Protein AF-A0A6H9YL01-F1 (afdb_monomer_lite)

Structure (mmCIF, N/CA/C/O backbone):
data_AF-A0A6H9YL01-F1
#
_entry.id   AF-A0A6H9YL01-F1
#
loop_
_atom_site.group_PDB
_atom_site.id
_atom_site.type_symbol
_atom_site.label_atom_id
_atom_site.label_alt_id
_atom_site.label_comp_id
_atom_site.label_asym_id
_atom_site.label_entity_id
_atom_site.label_seq_id
_atom_site.pdbx_PDB_ins_code
_atom_site.Cartn_x
_atom_site.Cartn_y
_atom_site.Cartn_z
_atom_site.occupancy
_atom_site.B_iso_or_equiv
_atom_site.auth_seq_id
_atom_site.auth_comp_id
_atom_site.auth_asym_id
_atom_site.auth_atom_id
_atom_site.pdbx_PDB_model_num
ATOM 1 N N . MET A 1 1 ? 18.803 -4.428 -19.476 1.00 58.41 1 MET A N 1
ATOM 2 C CA . MET A 1 1 ? 19.482 -3.770 -18.330 1.00 58.41 1 MET A CA 1
ATOM 3 C C . MET A 1 1 ? 19.209 -4.533 -17.033 1.00 58.41 1 MET A C 1
ATOM 5 O O . MET A 1 1 ? 18.108 -5.034 -16.841 1.00 58.41 1 MET A O 1
ATOM 9 N N . THR A 1 2 ? 20.194 -4.649 -16.137 1.00 62.25 2 THR A N 1
ATOM 10 C CA . THR A 1 2 ? 20.017 -5.261 -14.806 1.00 62.25 2 THR A CA 1
ATOM 11 C C . THR A 1 2 ? 20.673 -4.395 -13.736 1.00 62.25 2 THR A C 1
ATOM 13 O O . THR A 1 2 ? 21.867 -4.132 -13.811 1.00 62.25 2 THR A O 1
ATOM 16 N N . LEU A 1 3 ? 19.892 -3.967 -12.746 1.00 62.44 3 LEU A N 1
ATOM 17 C CA . LEU A 1 3 ? 20.367 -3.316 -11.529 1.00 62.44 3 LEU A CA 1
ATOM 18 C C . LEU A 1 3 ? 20.450 -4.354 -10.412 1.00 62.44 3 LEU A C 1
ATOM 20 O O . LEU A 1 3 ? 19.553 -5.187 -10.255 1.00 62.44 3 LEU A O 1
ATOM 24 N N . TYR A 1 4 ? 21.531 -4.303 -9.639 1.00 60.16 4 TYR A N 1
ATOM 25 C CA . TYR A 1 4 ? 21.807 -5.272 -8.587 1.00 60.16 4 TYR A CA 1
ATOM 26 C C . TYR A 1 4 ? 22.236 -4.586 -7.296 1.00 60.16 4 TYR A C 1
ATOM 28 O O . TYR A 1 4 ? 23.156 -3.770 -7.298 1.00 60.16 4 TYR A O 1
ATOM 36 N N . ARG A 1 5 ? 21.604 -4.972 -6.183 1.00 64.31 5 ARG A N 1
ATOM 37 C CA . ARG A 1 5 ? 22.011 -4.587 -4.830 1.00 64.31 5 ARG A CA 1
ATOM 38 C C . ARG A 1 5 ? 22.212 -5.845 -3.986 1.00 64.31 5 ARG A C 1
ATOM 40 O O . ARG A 1 5 ? 21.301 -6.656 -3.842 1.00 64.31 5 ARG A O 1
ATOM 47 N N . ARG A 1 6 ? 23.420 -6.020 -3.447 1.00 59.72 6 ARG A N 1
ATOM 48 C CA . ARG A 1 6 ? 23.825 -7.212 -2.683 1.00 59.72 6 ARG A CA 1
ATOM 49 C C . ARG A 1 6 ? 23.519 -7.041 -1.191 1.00 59.72 6 ARG A C 1
ATOM 51 O O . ARG A 1 6 ? 23.730 -5.958 -0.653 1.00 59.72 6 ARG A O 1
ATOM 58 N N . GLY A 1 7 ? 23.091 -8.120 -0.533 1.00 68.88 7 GLY A N 1
ATOM 59 C CA . GLY A 1 7 ? 22.850 -8.163 0.915 1.00 68.88 7 GLY A CA 1
ATOM 60 C C . GLY A 1 7 ? 21.375 -8.095 1.316 1.00 68.88 7 GLY A C 1
ATOM 61 O O . GLY A 1 7 ? 20.487 -7.969 0.471 1.00 68.88 7 GLY A O 1
ATOM 62 N N . SER A 1 8 ? 21.126 -8.223 2.622 1.00 70.31 8 SER A N 1
ATOM 63 C CA . SER A 1 8 ? 19.807 -8.007 3.220 1.00 70.31 8 SER A CA 1
ATOM 64 C C . SER A 1 8 ? 19.635 -6.524 3.530 1.00 70.31 8 SER A C 1
ATOM 66 O O . SER A 1 8 ? 20.538 -5.884 4.070 1.00 70.31 8 SER A O 1
ATOM 68 N N . THR A 1 9 ? 18.505 -5.939 3.149 1.00 76.12 9 THR A N 1
ATOM 69 C CA . THR A 1 9 ? 18.202 -4.534 3.437 1.00 76.12 9 THR A CA 1
ATOM 70 C C . THR A 1 9 ? 16.718 -4.386 3.714 1.00 76.12 9 THR A C 1
ATOM 72 O O . THR A 1 9 ? 15.892 -4.863 2.935 1.00 76.12 9 THR A O 1
ATOM 75 N N . ALA A 1 10 ? 16.387 -3.695 4.803 1.00 74.88 10 ALA A N 1
ATOM 76 C CA . ALA A 1 10 ? 15.037 -3.234 5.067 1.00 74.88 10 ALA A CA 1
ATOM 77 C C . ALA A 1 10 ? 14.906 -1.774 4.626 1.00 74.88 10 ALA A C 1
ATOM 79 O O . ALA A 1 10 ? 15.671 -0.914 5.059 1.00 74.88 10 ALA A O 1
ATOM 80 N N . LEU A 1 11 ? 13.942 -1.512 3.751 1.00 75.31 11 LEU A N 1
ATOM 81 C CA . LEU A 1 11 ? 13.535 -0.175 3.339 1.00 75.31 11 LEU A CA 1
ATOM 82 C C . LEU A 1 11 ? 12.173 0.091 3.960 1.00 75.31 11 LEU A C 1
ATOM 84 O O . LEU A 1 11 ? 11.301 -0.768 3.892 1.00 75.31 11 LEU A O 1
ATOM 88 N N . GLY A 1 12 ? 11.971 1.245 4.576 1.00 70.31 12 GLY A N 1
ATOM 89 C CA . GLY A 1 12 ? 10.696 1.519 5.216 1.00 70.31 12 GLY A CA 1
ATOM 90 C C . GLY A 1 12 ? 10.433 2.992 5.430 1.00 70.31 12 GLY A C 1
ATOM 91 O O . GLY A 1 12 ? 11.349 3.812 5.414 1.00 70.31 12 GLY A O 1
ATOM 92 N N . VAL A 1 13 ? 9.159 3.304 5.620 1.00 75.06 13 VAL A N 1
ATOM 93 C CA . VAL A 1 13 ? 8.670 4.633 5.962 1.00 75.06 13 VAL A CA 1
ATOM 94 C C . VAL A 1 13 ? 7.887 4.503 7.252 1.00 75.06 13 VAL A C 1
ATOM 96 O O . VAL A 1 13 ? 6.900 3.771 7.317 1.00 75.06 13 VAL A O 1
ATOM 99 N N . LYS A 1 14 ? 8.320 5.256 8.259 1.00 84.88 14 LYS A N 1
ATOM 100 C CA . LYS A 1 14 ? 7.573 5.452 9.490 1.00 84.88 14 LYS A CA 1
ATOM 101 C C . LYS A 1 14 ? 7.174 6.908 9.592 1.00 84.88 14 LYS A C 1
ATOM 103 O O . LYS A 1 14 ? 8.028 7.786 9.489 1.00 84.88 14 LYS A O 1
ATOM 108 N N . ALA A 1 15 ? 5.892 7.160 9.791 1.00 81.94 15 ALA A N 1
ATOM 109 C CA . ALA A 1 15 ? 5.379 8.512 9.883 1.00 81.94 15 ALA A CA 1
ATOM 110 C C . ALA A 1 15 ? 4.173 8.584 10.818 1.00 81.94 15 ALA A C 1
ATOM 112 O O . ALA A 1 15 ? 3.388 7.644 10.916 1.00 81.94 15 ALA A O 1
ATOM 113 N N . ASN A 1 16 ? 4.046 9.717 11.504 1.00 87.44 16 ASN A N 1
ATOM 114 C CA . ASN A 1 16 ? 2.904 10.044 12.345 1.00 87.44 16 ASN A CA 1
ATOM 115 C C . ASN A 1 16 ? 2.313 11.365 11.860 1.00 87.44 16 ASN A C 1
ATOM 117 O O . ASN A 1 16 ? 3.055 12.287 11.522 1.00 87.44 16 ASN A O 1
ATOM 121 N N . PHE A 1 17 ? 0.992 11.452 11.842 1.00 83.81 17 PHE A N 1
ATOM 122 C CA . PHE A 1 17 ? 0.250 12.587 11.319 1.00 83.81 17 PHE A CA 1
ATOM 123 C C . PHE A 1 17 ? -0.926 12.913 12.230 1.00 83.81 17 PHE A C 1
ATOM 125 O O . PHE A 1 17 ? -1.540 12.015 12.811 1.00 83.81 17 PHE A O 1
ATOM 132 N N . GLU A 1 18 ? -1.278 14.193 12.285 1.00 86.50 18 GLU A N 1
ATOM 133 C CA . GLU A 1 18 ? -2.463 14.690 12.986 1.00 86.50 18 GLU A CA 1
ATOM 134 C C . GLU A 1 18 ? -3.328 15.485 11.991 1.00 86.50 18 GLU A C 1
ATOM 136 O O . GLU A 1 18 ? -3.200 16.704 11.902 1.00 86.50 18 GLU A O 1
ATOM 141 N N . PRO A 1 19 ? -4.146 14.815 11.147 1.00 76.62 19 PRO A N 1
ATOM 142 C CA . PRO A 1 19 ? -4.864 15.483 10.054 1.00 76.62 19 PRO A CA 1
ATOM 143 C C . PRO A 1 19 ? -5.905 16.497 10.540 1.00 76.62 19 PRO A C 1
ATOM 145 O O . PRO A 1 19 ? -6.252 17.430 9.823 1.00 76.62 19 PRO A O 1
ATOM 148 N N . THR A 1 20 ? -6.419 16.294 11.751 1.00 82.62 20 THR A N 1
ATOM 149 C CA . THR A 1 20 ? -7.302 17.213 12.469 1.00 82.62 20 THR A CA 1
ATOM 150 C C . THR A 1 20 ? -6.904 17.204 13.945 1.00 82.62 20 THR A C 1
ATOM 152 O O . THR A 1 20 ? -6.244 16.273 14.404 1.00 82.62 20 THR A O 1
ATOM 155 N N . THR A 1 21 ? -7.336 18.202 14.720 1.00 84.31 21 THR A N 1
ATOM 156 C CA . THR A 1 21 ? -7.018 18.311 16.158 1.00 84.31 21 THR A CA 1
ATOM 157 C C . THR A 1 21 ? -7.426 17.074 16.972 1.00 84.31 21 THR A C 1
ATOM 159 O O . THR A 1 21 ? -6.835 16.800 18.013 1.00 84.31 21 THR A O 1
ATOM 162 N N . GLY A 1 22 ? -8.436 16.323 16.519 1.00 87.19 22 GLY A N 1
ATOM 163 C CA . GLY A 1 22 ? -8.936 15.127 17.201 1.00 87.19 22 GLY A CA 1
ATOM 164 C C . GLY A 1 22 ? -8.428 13.797 16.641 1.00 87.19 22 GLY A C 1
ATOM 165 O O . GLY A 1 22 ? -8.684 12.766 17.258 1.00 87.19 22 GLY A O 1
ATOM 166 N N . LEU A 1 23 ? -7.713 13.790 15.510 1.00 88.19 23 LEU A N 1
ATOM 167 C CA . LEU A 1 23 ? -7.290 12.569 14.825 1.00 88.19 23 LEU A CA 1
ATOM 168 C C . LEU A 1 23 ? -5.772 12.425 14.830 1.00 88.19 23 LEU A C 1
ATOM 170 O O . LEU A 1 23 ? -5.066 13.283 14.310 1.00 88.19 23 LEU A O 1
ATOM 174 N N . LYS A 1 24 ? -5.281 11.278 15.295 1.00 91.00 24 LYS A N 1
ATOM 175 C CA . LYS A 1 24 ? -3.874 10.882 15.159 1.00 91.00 24 LYS A CA 1
ATOM 176 C C . LYS A 1 24 ? -3.771 9.616 14.330 1.00 91.00 24 LYS A C 1
ATOM 178 O O . LYS A 1 24 ? -4.560 8.695 14.529 1.00 91.00 24 LYS A O 1
ATOM 183 N N . VAL A 1 25 ? -2.797 9.560 13.427 1.00 87.44 25 VAL A N 1
ATOM 184 C CA . VAL A 1 25 ? -2.534 8.411 12.552 1.00 87.44 25 VAL A CA 1
ATOM 185 C C . VAL A 1 25 ? -1.038 8.122 12.539 1.00 87.44 25 VAL A C 1
ATOM 187 O O . VAL A 1 25 ? -0.245 8.996 12.211 1.00 87.44 25 VAL A O 1
ATOM 190 N N . GLY A 1 26 ? -0.652 6.899 12.879 1.00 88.56 26 GLY A N 1
ATOM 191 C CA . GLY A 1 26 ? 0.698 6.371 12.758 1.00 88.56 26 GLY A CA 1
ATOM 192 C C . GLY A 1 26 ? 0.758 5.273 11.704 1.00 88.56 26 GLY A C 1
ATOM 193 O O . GLY A 1 26 ? -0.139 4.436 11.586 1.00 88.56 26 GLY A O 1
ATOM 194 N N . ILE A 1 27 ? 1.827 5.286 10.920 1.00 84.81 27 ILE A N 1
ATOM 195 C CA . ILE A 1 27 ? 2.077 4.338 9.841 1.00 84.81 27 ILE A CA 1
ATOM 196 C C . ILE A 1 27 ? 3.515 3.873 9.952 1.00 84.81 27 ILE A C 1
ATOM 198 O O . ILE A 1 27 ? 4.428 4.684 10.100 1.00 84.81 27 ILE A O 1
ATOM 202 N N . ASP A 1 28 ? 3.709 2.571 9.826 1.00 88.56 28 ASP A N 1
ATOM 203 C CA . ASP A 1 28 ? 5.017 1.950 9.704 1.00 88.56 28 ASP A CA 1
ATOM 204 C C . ASP A 1 28 ? 4.944 0.915 8.578 1.00 88.56 28 ASP A C 1
ATOM 206 O O . ASP A 1 28 ? 4.256 -0.102 8.695 1.00 88.56 28 ASP A O 1
ATOM 210 N N . ILE A 1 29 ? 5.574 1.220 7.445 1.00 82.50 29 ILE A N 1
ATOM 211 C CA . ILE A 1 29 ? 5.676 0.323 6.294 1.00 82.50 29 ILE A CA 1
ATOM 212 C C . ILE A 1 29 ? 7.128 -0.095 6.174 1.00 82.50 29 ILE A C 1
ATOM 214 O O . ILE A 1 29 ? 8.009 0.753 6.070 1.00 82.50 29 ILE A O 1
ATOM 218 N N . GLN A 1 30 ? 7.369 -1.397 6.105 1.00 86.88 30 GLN A N 1
ATOM 219 C CA . GLN A 1 30 ? 8.700 -1.957 5.934 1.00 86.88 30 GLN A CA 1
ATOM 220 C C . GLN A 1 30 ? 8.686 -3.010 4.830 1.00 86.88 30 GLN A C 1
ATOM 222 O O . GLN A 1 30 ? 7.830 -3.888 4.809 1.00 86.88 30 GLN A O 1
ATOM 227 N N . LEU A 1 31 ? 9.657 -2.941 3.929 1.00 80.69 31 LEU A N 1
ATOM 228 C CA . LEU A 1 31 ? 9.946 -3.923 2.900 1.00 80.69 31 LEU A CA 1
ATOM 229 C C . LEU A 1 31 ? 11.373 -4.433 3.095 1.00 80.69 31 LEU A C 1
ATOM 231 O O . LEU A 1 31 ? 12.354 -3.729 2.852 1.00 80.69 31 LEU A O 1
ATOM 235 N N . SER A 1 32 ? 11.484 -5.683 3.516 1.00 87.88 32 SER A N 1
ATOM 236 C CA . SER A 1 32 ? 12.743 -6.408 3.587 1.00 87.88 32 SER A CA 1
ATOM 237 C C . SER A 1 32 ? 13.031 -7.072 2.249 1.00 87.88 32 SER A C 1
ATOM 239 O O . SER A 1 32 ? 12.182 -7.761 1.672 1.00 87.88 32 SER A O 1
ATOM 241 N N . THR A 1 33 ? 14.255 -6.883 1.777 1.00 84.81 33 THR A N 1
ATOM 242 C CA . THR A 1 33 ? 14.772 -7.452 0.535 1.00 84.81 33 THR A CA 1
ATOM 243 C C . THR A 1 33 ? 16.056 -8.214 0.810 1.00 84.81 33 THR A C 1
ATOM 245 O O . THR A 1 33 ? 16.795 -7.896 1.740 1.00 84.81 33 THR A O 1
ATOM 248 N N . GLU A 1 34 ? 16.331 -9.216 -0.010 1.00 89.69 34 GLU A N 1
ATOM 249 C CA . GLU A 1 34 ? 17.574 -9.969 0.012 1.00 89.69 34 GLU A CA 1
ATOM 250 C C . GLU A 1 34 ? 18.060 -10.131 -1.423 1.00 89.69 34 GLU A C 1
ATOM 252 O O . GLU A 1 34 ? 17.373 -10.728 -2.253 1.00 89.69 34 GLU A O 1
ATOM 257 N N . ASN A 1 35 ? 19.251 -9.599 -1.709 1.00 85.56 35 ASN A N 1
ATOM 258 C CA . ASN A 1 35 ? 19.853 -9.625 -3.044 1.00 85.56 35 ASN A CA 1
ATOM 259 C C . ASN A 1 35 ? 18.899 -9.097 -4.130 1.00 85.56 35 ASN A C 1
ATOM 261 O O . ASN A 1 35 ? 18.686 -9.753 -5.154 1.00 85.56 35 ASN A O 1
ATOM 265 N N . LEU A 1 36 ? 18.319 -7.916 -3.885 1.00 78.38 36 LEU A N 1
ATOM 266 C CA . LEU A 1 36 ? 17.373 -7.267 -4.787 1.00 78.38 36 LEU A CA 1
ATOM 267 C C . LEU A 1 36 ? 17.981 -7.116 -6.190 1.00 78.38 36 LEU A C 1
ATOM 269 O O . LEU A 1 36 ? 19.058 -6.534 -6.367 1.00 78.38 36 LEU A O 1
ATOM 273 N N . ARG A 1 37 ? 17.271 -7.626 -7.198 1.00 81.31 37 ARG A N 1
ATOM 274 C CA . ARG A 1 37 ? 17.619 -7.451 -8.614 1.00 81.31 37 ARG A CA 1
ATOM 275 C C . ARG A 1 37 ? 16.431 -6.877 -9.348 1.00 81.31 37 ARG A C 1
ATOM 277 O O . ARG A 1 37 ? 15.319 -7.374 -9.197 1.00 81.31 37 ARG A O 1
ATOM 284 N N . VAL A 1 38 ? 16.700 -5.892 -10.190 1.00 76.31 38 VAL A N 1
ATOM 285 C CA . VAL A 1 38 ? 15.734 -5.355 -11.144 1.00 76.31 38 VAL A CA 1
ATOM 286 C C . VAL A 1 38 ? 16.280 -5.623 -12.533 1.00 76.31 38 VAL A C 1
ATOM 288 O O . VAL A 1 38 ? 17.380 -5.185 -12.861 1.00 76.31 38 VAL A O 1
ATOM 291 N N . LYS A 1 39 ? 15.539 -6.361 -13.350 1.00 79.81 39 LYS A N 1
ATOM 292 C CA . LYS A 1 39 ? 15.855 -6.592 -14.758 1.00 79.81 39 LYS A CA 1
ATOM 293 C C . LYS A 1 39 ? 14.809 -5.901 -15.606 1.00 79.81 39 LYS A C 1
ATOM 295 O O . LYS A 1 39 ? 13.631 -5.923 -15.275 1.00 79.81 39 LYS A O 1
ATOM 300 N N . THR A 1 40 ? 15.242 -5.308 -16.701 1.00 69.25 40 THR A N 1
ATOM 301 C CA . THR A 1 40 ? 14.353 -4.817 -17.745 1.00 69.25 40 THR A CA 1
ATOM 302 C C . THR A 1 40 ? 14.952 -5.158 -19.093 1.00 69.25 40 THR A C 1
ATOM 304 O O . THR A 1 40 ? 16.160 -5.001 -19.293 1.00 69.25 40 THR A O 1
ATOM 307 N N . ASP A 1 41 ? 14.118 -5.648 -19.992 1.00 73.06 41 ASP A N 1
ATOM 308 C CA . ASP A 1 41 ? 14.439 -5.798 -21.399 1.00 73.06 41 ASP A CA 1
ATOM 309 C C . ASP A 1 41 ? 13.411 -5.010 -22.198 1.00 73.06 41 ASP A C 1
ATOM 311 O O . ASP A 1 41 ? 12.222 -5.034 -21.902 1.00 73.06 41 ASP A O 1
ATOM 315 N N . THR A 1 42 ? 13.844 -4.218 -23.158 1.00 64.94 42 THR A N 1
ATOM 316 C CA . THR A 1 42 ? 12.927 -3.420 -23.971 1.00 64.94 42 THR A CA 1
ATOM 317 C C . THR A 1 42 ? 13.557 -3.292 -25.342 1.00 64.94 42 THR A C 1
ATOM 319 O O . THR A 1 42 ? 14.218 -2.283 -25.606 1.00 64.94 42 THR A O 1
ATOM 322 N N . PRO A 1 43 ? 13.406 -4.316 -26.197 1.00 64.56 43 PRO A N 1
ATOM 323 C CA . PRO A 1 43 ? 13.881 -4.217 -27.560 1.00 64.56 43 PRO A CA 1
ATOM 324 C C . PRO A 1 43 ? 13.068 -3.132 -28.275 1.00 64.56 43 PRO A C 1
ATOM 326 O O . PRO A 1 43 ? 11.850 -3.011 -28.115 1.00 64.56 43 PRO A O 1
ATOM 329 N N . ILE A 1 44 ? 13.776 -2.275 -29.003 1.00 59.81 44 ILE A N 1
ATOM 330 C CA . ILE A 1 44 ? 13.188 -1.235 -29.844 1.00 59.81 44 ILE A CA 1
ATOM 331 C C . ILE A 1 44 ? 13.525 -1.627 -31.275 1.00 59.81 44 ILE A C 1
ATOM 333 O O . ILE A 1 44 ? 14.682 -1.540 -31.678 1.00 59.81 44 ILE A O 1
ATOM 337 N N . GLU A 1 45 ? 12.517 -2.052 -32.032 1.00 62.53 45 GLU A N 1
ATOM 338 C CA . GLU A 1 45 ? 12.666 -2.472 -33.425 1.00 62.53 45 GLU A CA 1
ATOM 339 C C . GLU A 1 45 ? 11.721 -1.647 -34.301 1.00 62.53 45 GLU A C 1
ATOM 341 O O . GLU A 1 45 ? 10.518 -1.594 -34.055 1.00 62.53 45 GLU A O 1
ATOM 346 N N . ASN A 1 46 ? 12.258 -0.965 -35.318 1.00 50.31 46 ASN A N 1
ATOM 347 C CA . ASN A 1 46 ? 11.478 -0.186 -36.294 1.00 50.31 46 ASN A CA 1
ATOM 348 C C . ASN A 1 46 ? 10.494 0.838 -35.681 1.00 50.31 46 ASN A C 1
ATOM 350 O O . ASN A 1 46 ? 9.438 1.111 -36.244 1.00 50.31 46 ASN A O 1
ATOM 354 N N . GLY A 1 47 ? 10.820 1.403 -34.512 1.00 49.00 47 GLY A N 1
ATOM 355 C CA . GLY A 1 47 ? 9.953 2.358 -33.807 1.00 49.00 47 GLY A CA 1
ATOM 356 C C . GLY A 1 47 ? 8.779 1.724 -33.048 1.00 49.00 47 GLY A C 1
ATOM 357 O O . GLY A 1 47 ? 7.973 2.444 -32.462 1.00 49.00 47 GLY A O 1
ATOM 358 N N . ILE A 1 48 ? 8.702 0.393 -33.009 1.00 43.72 48 ILE A N 1
ATOM 359 C CA . ILE A 1 48 ? 7.702 -0.391 -32.283 1.00 43.72 48 ILE A CA 1
ATOM 360 C C . ILE A 1 48 ? 8.422 -1.157 -31.160 1.00 43.72 48 ILE A C 1
ATOM 362 O O . ILE A 1 48 ? 9.602 -1.496 -31.265 1.00 43.72 48 ILE A O 1
ATOM 366 N N . LYS A 1 49 ? 7.730 -1.394 -30.042 1.00 55.97 49 LYS A N 1
ATOM 367 C CA . LYS A 1 49 ? 8.259 -2.150 -28.895 1.00 55.97 49 LYS A CA 1
ATOM 368 C C . LYS A 1 49 ? 7.578 -3.510 -28.782 1.00 55.97 49 LYS A C 1
ATOM 370 O O . LYS A 1 49 ? 6.612 -3.628 -28.024 1.00 55.97 49 LYS A O 1
ATOM 375 N N . PRO A 1 50 ? 8.042 -4.537 -29.505 1.00 55.06 50 PRO A N 1
ATOM 376 C CA . PRO A 1 50 ? 7.607 -5.888 -29.205 1.00 55.06 50 PRO A CA 1
ATOM 377 C C . PRO A 1 50 ? 8.171 -6.310 -27.835 1.00 55.06 50 PRO A C 1
ATOM 379 O O . PRO A 1 50 ? 9.349 -6.133 -27.558 1.00 55.06 50 PRO A O 1
ATOM 382 N N . ASN A 1 51 ? 7.334 -6.873 -26.962 1.00 65.06 51 ASN A N 1
ATOM 383 C CA . ASN A 1 51 ? 7.762 -7.705 -25.825 1.00 65.06 51 ASN A CA 1
ATOM 384 C C . ASN A 1 51 ? 8.709 -7.055 -24.791 1.00 65.06 51 ASN A C 1
ATOM 386 O O . ASN A 1 51 ? 9.659 -7.683 -24.324 1.00 65.06 51 ASN A O 1
ATOM 390 N N . ALA A 1 52 ? 8.441 -5.811 -24.380 1.00 65.50 52 ALA A N 1
ATOM 391 C CA . ALA A 1 52 ? 9.140 -5.230 -23.234 1.00 65.50 52 ALA A CA 1
ATOM 392 C C . ALA A 1 52 ? 8.896 -6.073 -21.967 1.00 65.50 52 ALA A C 1
ATOM 394 O O . ALA A 1 52 ? 7.752 -6.373 -21.625 1.00 65.50 52 ALA A O 1
ATOM 395 N N . SER A 1 53 ? 9.966 -6.423 -21.258 1.00 70.50 53 SER A N 1
ATOM 396 C CA . SER A 1 53 ? 9.930 -7.166 -20.006 1.00 70.50 53 SER A CA 1
ATOM 397 C C . SER A 1 53 ? 10.555 -6.389 -18.850 1.00 70.50 53 SER A C 1
ATOM 399 O O . SER A 1 53 ? 11.422 -5.520 -18.999 1.00 70.50 53 SER A O 1
ATOM 401 N N . PHE A 1 54 ? 10.094 -6.714 -17.653 1.00 72.06 54 PHE A N 1
ATOM 402 C CA . PHE A 1 54 ? 10.564 -6.162 -16.399 1.00 72.06 54 PHE A CA 1
ATOM 403 C C . PHE A 1 54 ? 10.387 -7.199 -15.299 1.00 72.06 54 PHE A C 1
ATOM 405 O O . PHE A 1 54 ? 9.346 -7.842 -15.217 1.00 72.06 54 PHE A O 1
ATOM 412 N N . SER A 1 55 ? 11.371 -7.354 -14.422 1.00 78.38 55 SER A N 1
ATOM 413 C CA . SER A 1 55 ? 11.249 -8.224 -13.257 1.00 78.38 55 SER A CA 1
ATOM 414 C C . SER A 1 55 ? 12.014 -7.679 -12.062 1.00 78.38 55 SER A C 1
ATOM 416 O O . SER A 1 55 ? 13.166 -7.264 -12.192 1.00 78.38 55 SER A O 1
ATOM 418 N N . ILE A 1 56 ? 11.414 -7.783 -10.885 1.00 78.62 56 ILE A N 1
ATOM 419 C CA . ILE A 1 56 ? 12.019 -7.556 -9.582 1.00 78.62 56 ILE A CA 1
ATOM 420 C C . ILE A 1 56 ? 12.097 -8.902 -8.858 1.00 78.62 56 ILE A C 1
ATOM 422 O O . ILE A 1 56 ? 11.079 -9.560 -8.649 1.00 78.62 56 ILE A O 1
ATOM 426 N N . SER A 1 57 ? 13.297 -9.278 -8.425 1.00 87.00 57 SER A N 1
ATOM 427 C CA . SER A 1 57 ? 13.544 -10.468 -7.601 1.00 87.00 57 SER A CA 1
ATOM 428 C C . SER A 1 57 ? 14.208 -10.083 -6.284 1.00 87.00 57 SER A C 1
ATOM 430 O O . SER A 1 57 ? 14.971 -9.117 -6.250 1.00 87.00 57 SER A O 1
ATOM 432 N N . GLY A 1 58 ? 14.002 -10.873 -5.231 1.00 84.62 58 GLY A N 1
ATOM 433 C CA . GLY A 1 58 ? 14.631 -10.646 -3.922 1.00 84.62 58 GLY A CA 1
ATOM 434 C C . GLY A 1 58 ? 13.752 -9.892 -2.921 1.00 84.62 58 GLY A C 1
ATOM 435 O O . GLY A 1 58 ? 14.239 -9.462 -1.880 1.00 84.62 58 GLY A O 1
ATOM 436 N N . LE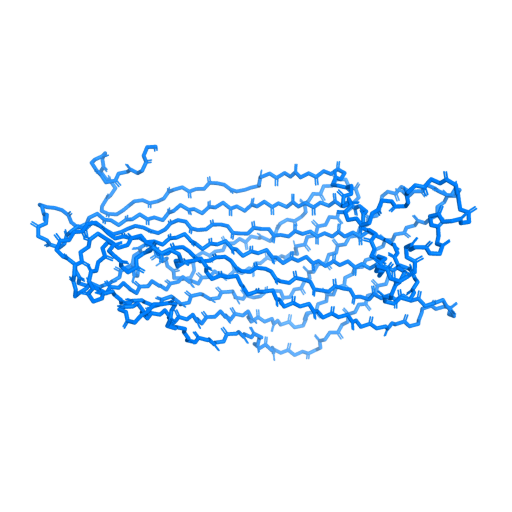U A 1 59 ? 12.455 -9.740 -3.202 1.00 84.25 59 LEU A N 1
ATOM 437 C CA . LEU A 1 59 ? 11.470 -9.300 -2.210 1.00 84.25 59 LEU A CA 1
ATOM 438 C C . LEU A 1 59 ? 11.275 -10.418 -1.179 1.00 84.25 59 LEU A C 1
ATOM 440 O O . LEU A 1 59 ? 11.107 -11.574 -1.565 1.00 84.25 59 LEU A O 1
ATOM 444 N N . LYS A 1 60 ? 11.318 -10.098 0.120 1.00 90.75 60 LYS A N 1
ATOM 445 C CA . LYS A 1 60 ? 11.223 -11.112 1.183 1.00 90.75 60 LYS A CA 1
ATOM 446 C C . LYS A 1 60 ? 10.008 -10.924 2.058 1.00 90.75 60 LYS A C 1
ATOM 448 O O . LYS A 1 60 ? 9.200 -11.839 2.150 1.00 90.75 60 LYS A O 1
ATOM 453 N N . VAL A 1 61 ? 9.872 -9.767 2.696 1.00 88.31 61 VAL A N 1
ATOM 454 C CA . VAL A 1 61 ? 8.760 -9.501 3.615 1.00 88.31 61 VAL A CA 1
ATOM 455 C C . VAL A 1 61 ? 8.306 -8.063 3.455 1.00 88.31 61 VAL A C 1
ATOM 457 O O . VAL A 1 61 ? 9.140 -7.167 3.508 1.00 88.31 61 VAL A O 1
ATOM 460 N N . ALA A 1 62 ? 7.003 -7.846 3.300 1.00 81.94 62 ALA A N 1
ATOM 461 C CA . ALA A 1 62 ? 6.384 -6.545 3.524 1.00 81.94 62 ALA A CA 1
ATOM 462 C C . ALA A 1 62 ? 5.594 -6.593 4.825 1.00 81.94 62 ALA A C 1
ATOM 464 O O . ALA A 1 62 ? 4.822 -7.526 5.046 1.00 81.94 62 ALA A O 1
ATOM 465 N N . SER A 1 63 ? 5.762 -5.570 5.648 1.00 87.19 63 SER A N 1
ATOM 466 C CA . SER A 1 63 ? 5.036 -5.374 6.893 1.00 87.19 63 SER A CA 1
ATOM 467 C C . SER A 1 63 ? 4.391 -4.000 6.880 1.00 87.19 63 SER A C 1
ATOM 469 O O . SER A 1 63 ? 4.996 -3.024 6.442 1.00 87.19 63 SER A O 1
ATOM 471 N N . VAL A 1 64 ? 3.159 -3.934 7.368 1.00 85.06 64 VAL A N 1
ATOM 472 C CA . VAL A 1 64 ? 2.405 -2.697 7.533 1.00 85.06 64 VAL A CA 1
ATOM 473 C C . VAL A 1 64 ? 1.829 -2.694 8.938 1.00 85.06 64 VAL A C 1
ATOM 475 O O . VAL A 1 64 ? 1.050 -3.581 9.287 1.00 85.06 64 VAL A O 1
ATOM 478 N N . LYS A 1 65 ? 2.182 -1.686 9.731 1.00 89.62 65 LYS A N 1
ATOM 479 C CA . LYS A 1 65 ? 1.509 -1.346 10.981 1.00 89.62 65 LYS A CA 1
ATOM 480 C C . LYS A 1 65 ? 0.800 -0.009 10.811 1.00 89.62 65 LYS A C 1
ATOM 482 O O . LYS A 1 65 ? 1.392 0.980 10.388 1.00 89.62 65 LYS A O 1
ATOM 487 N N . LEU A 1 66 ? -0.475 -0.003 11.165 1.00 88.00 66 LEU A N 1
ATOM 488 C CA . LEU A 1 66 ? -1.328 1.171 11.199 1.00 88.00 66 LEU A CA 1
ATOM 489 C C . LEU A 1 66 ? -1.806 1.361 12.628 1.00 88.00 66 LEU A C 1
ATOM 491 O O . LEU A 1 66 ? -2.280 0.415 13.256 1.00 88.00 66 LEU A O 1
ATOM 495 N N . THR A 1 67 ? -1.701 2.581 13.125 1.00 90.75 67 THR A N 1
ATOM 496 C CA . THR A 1 67 ? -2.286 2.998 14.394 1.00 90.75 67 THR A CA 1
ATOM 497 C C . THR A 1 67 ? -3.084 4.259 14.168 1.00 90.75 67 THR A C 1
ATOM 499 O O . THR A 1 67 ? -2.693 5.131 13.399 1.00 90.75 67 THR A O 1
ATOM 502 N N . ALA A 1 68 ? -4.216 4.380 14.837 1.00 89.81 68 ALA A N 1
ATOM 503 C CA . ALA A 1 68 ? -4.986 5.599 14.799 1.00 89.81 68 ALA A CA 1
ATOM 504 C C . ALA A 1 68 ? -5.851 5.767 16.037 1.00 89.81 68 ALA A C 1
ATOM 506 O O . ALA A 1 68 ? -6.255 4.791 16.673 1.00 89.81 68 ALA A O 1
ATOM 507 N N . GLY A 1 69 ? -6.162 7.019 16.346 1.00 90.00 69 GLY A N 1
ATOM 508 C CA . GLY A 1 69 ? -7.114 7.367 17.385 1.00 90.00 69 GLY A CA 1
ATOM 509 C C . GLY A 1 69 ? -7.912 8.605 17.015 1.00 90.00 69 GLY A C 1
ATOM 510 O O . GLY A 1 69 ? -7.350 9.543 16.449 1.00 90.00 69 GLY A O 1
ATOM 511 N N . ALA A 1 70 ? -9.202 8.588 17.341 1.00 91.31 70 ALA A N 1
ATOM 512 C CA . ALA A 1 70 ? -10.126 9.697 17.147 1.00 91.31 70 ALA A CA 1
ATOM 513 C C . ALA A 1 70 ? -10.745 10.113 18.487 1.00 91.31 70 ALA A C 1
ATOM 515 O O . ALA A 1 70 ? -11.309 9.292 19.216 1.00 91.31 70 ALA A O 1
ATOM 516 N N . LEU A 1 71 ? -10.659 11.402 18.804 1.00 91.75 71 LEU A N 1
ATOM 517 C CA . LEU A 1 71 ? -11.189 11.986 20.032 1.00 91.75 71 LEU A CA 1
ATOM 518 C C . LEU A 1 71 ? -12.704 12.205 19.931 1.00 91.75 71 LEU A C 1
ATOM 520 O O . LEU A 1 71 ? -13.462 11.795 20.809 1.00 91.75 71 LEU A O 1
ATOM 524 N N . ASN A 1 72 ? -13.159 12.800 18.832 1.00 89.56 72 ASN A N 1
ATOM 525 C CA . ASN A 1 72 ? -14.532 13.237 18.601 1.00 89.56 72 ASN A CA 1
ATOM 526 C C . ASN A 1 72 ? -15.308 12.338 17.616 1.00 89.56 72 ASN A C 1
ATOM 528 O O . ASN A 1 72 ? -16.499 12.566 17.386 1.00 89.56 72 ASN A O 1
ATOM 532 N N . GLY A 1 73 ? -14.676 11.296 17.065 1.00 86.50 73 GLY A N 1
ATOM 533 C CA . GLY A 1 73 ? -15.316 10.318 16.178 1.00 86.50 73 GLY A CA 1
ATOM 534 C C . GLY A 1 73 ? -15.620 10.891 14.794 1.00 86.50 73 GLY A C 1
ATOM 535 O O . GLY A 1 73 ? -14.717 11.357 14.107 1.00 86.50 73 GLY A O 1
ATOM 536 N N . LEU A 1 74 ? -16.893 10.884 14.381 1.00 83.62 74 LEU A N 1
ATOM 537 C CA . LEU A 1 74 ? -17.327 11.296 13.035 1.00 83.62 74 LEU A CA 1
ATOM 538 C C . LEU A 1 74 ? -16.840 12.689 12.612 1.00 83.62 74 LEU A C 1
ATOM 540 O O . LEU A 1 74 ? -16.535 12.900 11.437 1.00 83.62 74 LEU A O 1
ATOM 544 N N . SER A 1 75 ? -16.764 13.644 13.543 1.00 84.19 75 SER A N 1
ATOM 545 C CA . SER A 1 75 ? -16.289 14.998 13.237 1.00 84.19 75 SER A CA 1
ATOM 546 C C . SER A 1 75 ? -14.807 15.041 12.873 1.00 84.19 75 SER A C 1
ATOM 548 O O . SER A 1 75 ? -14.414 15.913 12.105 1.00 84.19 75 SER A O 1
ATOM 550 N N . ASP A 1 76 ? -14.010 14.088 13.359 1.00 83.56 76 ASP A N 1
ATOM 551 C CA . ASP A 1 76 ? -12.573 14.018 13.088 1.00 83.56 76 ASP A CA 1
ATOM 552 C C . ASP A 1 76 ? -12.265 13.419 11.704 1.00 83.56 76 ASP A C 1
ATOM 554 O O . ASP A 1 76 ? -11.168 13.614 11.183 1.00 83.56 76 ASP A O 1
ATOM 558 N N . ASN A 1 77 ? -13.236 12.740 11.075 1.00 80.12 77 ASN A N 1
ATOM 559 C CA . ASN A 1 77 ? -13.088 12.184 9.723 1.00 80.12 77 ASN A CA 1
ATOM 560 C C . ASN A 1 77 ? -13.163 13.254 8.622 1.00 80.12 77 ASN A C 1
ATOM 562 O O . ASN A 1 77 ? -12.739 13.003 7.489 1.00 80.12 77 ASN A O 1
ATOM 566 N N . LYS A 1 78 ? -13.756 14.426 8.901 1.00 70.75 78 LYS A N 1
ATOM 567 C CA . LYS A 1 78 ? -13.997 15.459 7.883 1.00 70.75 78 LYS A CA 1
ATOM 568 C C . LYS A 1 78 ? -12.666 15.967 7.324 1.00 70.75 78 LYS A C 1
ATOM 570 O O . LYS A 1 78 ? -11.896 16.605 8.027 1.00 70.75 78 LYS A O 1
ATOM 575 N N . GLY A 1 79 ? -12.415 15.691 6.044 1.00 63.34 79 GLY A N 1
ATOM 576 C CA . GLY A 1 79 ? -11.214 16.158 5.343 1.00 63.34 79 GLY A CA 1
ATOM 577 C C . GLY A 1 79 ? -9.940 15.365 5.640 1.00 63.34 79 GLY A C 1
ATOM 578 O O . GLY A 1 79 ? -8.892 15.705 5.101 1.00 63.34 79 GLY A O 1
ATOM 579 N N . ALA A 1 80 ? -10.010 14.282 6.421 1.00 66.12 80 ALA A N 1
ATOM 580 C CA . ALA A 1 80 ? -8.857 13.441 6.724 1.00 66.12 80 ALA A CA 1
ATOM 581 C C . ALA A 1 80 ? -8.516 12.517 5.540 1.00 66.12 80 ALA A C 1
ATOM 583 O O . ALA A 1 80 ? -8.619 11.299 5.613 1.00 66.12 80 ALA A O 1
ATOM 584 N N . ARG A 1 81 ? -8.141 13.095 4.400 1.00 73.75 81 ARG A N 1
ATOM 585 C CA . ARG A 1 81 ? -7.512 12.369 3.298 1.00 73.75 81 ARG A CA 1
ATOM 586 C C . ARG A 1 81 ? -6.045 12.748 3.296 1.00 73.75 81 ARG A C 1
ATOM 588 O O . ARG A 1 81 ? -5.694 13.836 2.854 1.00 73.75 81 ARG A O 1
ATOM 595 N N . LEU A 1 82 ? -5.202 11.854 3.791 1.00 70.69 82 LEU A N 1
ATOM 596 C CA . LEU A 1 82 ? -3.764 12.065 3.726 1.00 70.69 82 LEU A CA 1
ATOM 597 C C . LEU A 1 82 ? -3.246 11.493 2.413 1.00 70.69 82 LEU A C 1
ATOM 599 O O . LEU A 1 82 ? -3.382 10.292 2.185 1.00 70.69 82 LEU A O 1
ATOM 603 N N . GLU A 1 83 ? -2.665 12.352 1.578 1.00 72.19 83 GLU A N 1
ATOM 604 C CA . GLU A 1 83 ? -1.921 11.941 0.393 1.00 72.19 83 GLU A CA 1
ATOM 605 C C . GLU A 1 83 ? -0.431 12.171 0.618 1.00 72.19 83 GLU A C 1
ATOM 607 O O . GLU A 1 83 ? -0.001 13.308 0.796 1.00 72.19 83 GLU A O 1
ATOM 612 N N . VAL A 1 84 ? 0.359 11.098 0.606 1.00 68.56 84 VAL A N 1
ATOM 613 C CA . VAL A 1 84 ? 1.824 11.187 0.678 1.00 68.56 84 VAL A CA 1
ATOM 614 C C . VAL A 1 84 ? 2.393 10.795 -0.684 1.00 68.56 84 VAL A C 1
ATOM 616 O O . VAL A 1 84 ? 2.536 9.598 -0.959 1.00 68.56 84 VAL A O 1
ATOM 619 N N . PRO A 1 85 ? 2.662 11.768 -1.574 1.00 74.06 85 PRO A N 1
ATOM 620 C CA . PRO A 1 85 ? 3.397 11.524 -2.800 1.00 74.06 85 PRO A CA 1
ATOM 621 C C . PRO A 1 85 ? 4.902 11.569 -2.511 1.00 74.06 85 PRO A C 1
ATOM 623 O O . PRO A 1 85 ? 5.431 12.586 -2.070 1.00 74.06 85 PRO A O 1
ATOM 626 N N . ILE A 1 86 ? 5.603 10.475 -2.782 1.00 74.81 86 ILE A N 1
ATOM 627 C CA . ILE A 1 86 ? 7.066 10.433 -2.805 1.00 74.81 86 ILE A CA 1
ATOM 628 C C . ILE A 1 86 ? 7.462 10.201 -4.253 1.00 74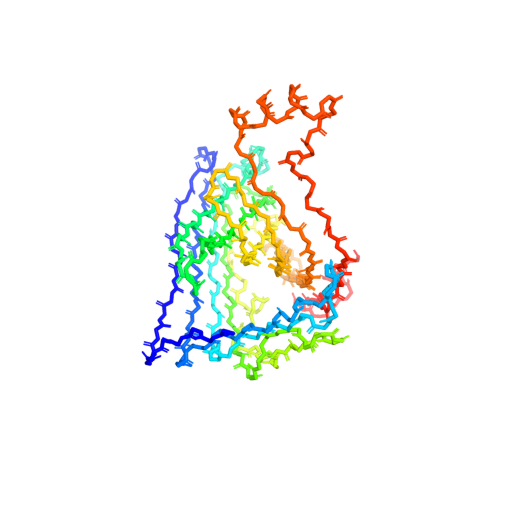.81 86 ILE A C 1
ATOM 630 O O . ILE A 1 86 ? 7.073 9.200 -4.848 1.00 74.81 86 ILE A O 1
ATOM 634 N N . GLU A 1 87 ? 8.214 11.128 -4.829 1.00 78.12 87 GLU A N 1
ATOM 635 C CA . GLU A 1 87 ? 8.738 10.995 -6.181 1.00 78.12 87 GLU A CA 1
ATOM 636 C C . GLU A 1 87 ? 10.260 11.082 -6.144 1.00 78.12 87 GLU A C 1
ATOM 638 O O . GLU A 1 87 ? 10.826 12.084 -5.712 1.00 78.12 87 GLU A O 1
ATOM 643 N N . LEU A 1 88 ? 10.913 10.019 -6.602 1.00 76.25 88 LEU A N 1
ATOM 644 C CA . LEU A 1 88 ? 12.352 9.952 -6.774 1.00 76.25 88 LEU A CA 1
ATOM 645 C C . LEU A 1 88 ? 12.646 9.883 -8.271 1.00 76.25 88 LEU A C 1
ATOM 647 O O . LEU A 1 88 ? 12.220 8.956 -8.957 1.00 76.25 88 LEU A O 1
ATOM 651 N N . GLN A 1 89 ? 13.356 10.884 -8.783 1.00 79.19 89 GLN A N 1
ATOM 652 C CA . GLN A 1 89 ? 13.834 10.913 -10.161 1.00 79.19 89 GLN A CA 1
ATOM 653 C C . GLN A 1 89 ? 15.358 10.853 -10.148 1.00 79.19 89 GLN A C 1
ATOM 655 O O . GLN A 1 89 ? 16.012 11.732 -9.590 1.00 79.19 89 GLN A O 1
ATOM 660 N N . GLN A 1 90 ? 15.924 9.815 -10.753 1.00 78.25 90 GLN A N 1
ATOM 661 C CA . GLN A 1 90 ? 17.365 9.619 -10.841 1.00 78.25 90 GLN A CA 1
ATOM 662 C C . GLN A 1 90 ? 17.795 9.645 -12.308 1.00 78.25 90 GLN A C 1
ATOM 664 O O . GLN A 1 90 ? 17.382 8.769 -13.075 1.00 78.25 90 GLN A O 1
ATOM 669 N N . PRO A 1 91 ? 18.613 10.625 -12.726 1.00 80.19 91 PRO A N 1
ATOM 670 C CA . PRO A 1 91 ? 19.203 10.599 -14.051 1.00 80.19 91 PRO A CA 1
ATOM 671 C C . PRO A 1 91 ? 20.237 9.469 -14.135 1.00 80.19 91 PRO A C 1
ATOM 673 O O . PRO A 1 91 ? 21.042 9.268 -13.227 1.00 80.19 91 PRO A O 1
ATOM 676 N N . VAL A 1 92 ? 20.228 8.739 -15.243 1.00 78.50 92 VAL A N 1
ATOM 677 C CA . VAL A 1 92 ? 21.177 7.667 -15.562 1.00 78.50 92 VAL A CA 1
ATOM 678 C C . VAL A 1 92 ? 21.588 7.786 -17.019 1.00 78.50 92 VAL A C 1
ATOM 680 O O . VAL A 1 92 ? 20.759 8.042 -17.885 1.00 78.50 92 VAL A O 1
ATOM 683 N N . ILE A 1 93 ? 22.871 7.582 -17.303 1.00 75.88 93 ILE A N 1
ATOM 684 C CA . ILE A 1 93 ? 23.392 7.576 -18.672 1.00 75.88 93 ILE A CA 1
ATOM 685 C C . ILE A 1 93 ? 23.616 6.123 -19.078 1.00 75.88 93 ILE A C 1
ATOM 687 O O . ILE A 1 93 ? 24.348 5.395 -18.409 1.00 75.88 93 ILE A O 1
ATOM 691 N N . ILE A 1 94 ? 22.984 5.696 -20.170 1.00 68.00 94 ILE A N 1
ATOM 692 C CA . ILE A 1 94 ? 23.094 4.329 -20.689 1.00 68.00 94 ILE A CA 1
ATOM 693 C C . ILE A 1 94 ? 23.481 4.424 -22.161 1.00 68.00 94 ILE A C 1
ATOM 695 O O . ILE A 1 94 ? 22.746 5.000 -22.959 1.00 68.00 94 ILE A O 1
ATOM 699 N N . GLY A 1 95 ? 24.654 3.896 -22.520 1.00 72.62 95 GLY A N 1
ATOM 700 C CA . GLY A 1 95 ? 25.136 3.922 -23.907 1.00 72.62 95 GLY A CA 1
ATOM 701 C C . GLY A 1 95 ? 25.278 5.333 -24.496 1.00 72.62 95 GLY A C 1
ATOM 702 O O . GLY A 1 95 ? 25.089 5.506 -25.692 1.00 72.62 95 GLY A O 1
ATOM 703 N N . GLY A 1 96 ? 25.548 6.345 -23.661 1.00 74.94 96 GLY A N 1
ATOM 704 C CA . GLY A 1 96 ? 25.653 7.752 -24.073 1.00 74.94 96 GLY A CA 1
ATOM 705 C C . GLY A 1 96 ? 24.326 8.520 -24.125 1.00 74.94 96 GLY A C 1
ATOM 706 O O . GLY A 1 96 ? 24.345 9.735 -24.296 1.00 74.94 96 GLY A O 1
ATOM 707 N N . PHE A 1 97 ? 23.184 7.857 -23.919 1.00 72.50 97 PHE A N 1
ATOM 708 C CA . PHE A 1 97 ? 21.869 8.501 -23.917 1.00 72.50 97 PHE A CA 1
ATOM 709 C C . PHE A 1 97 ? 21.379 8.791 -22.489 1.00 72.50 97 PHE A C 1
ATOM 711 O O . PHE A 1 97 ? 21.552 7.946 -21.601 1.00 72.50 97 PHE A O 1
ATOM 718 N N . PRO A 1 98 ? 20.761 9.964 -22.242 1.00 76.12 98 PRO A N 1
ATOM 719 C CA . PRO A 1 98 ? 20.191 10.296 -20.945 1.00 76.12 98 PRO A CA 1
ATOM 720 C C . PRO A 1 98 ? 18.861 9.567 -20.733 1.00 76.12 98 PRO A C 1
ATOM 722 O O . PRO A 1 98 ? 17.934 9.661 -21.539 1.00 76.12 98 PRO A O 1
ATOM 725 N N . PHE A 1 99 ? 18.760 8.878 -19.606 1.00 78.19 99 PHE A N 1
ATOM 726 C CA . PHE A 1 99 ? 17.545 8.274 -19.085 1.00 78.19 99 PHE A CA 1
ATOM 727 C C . PHE A 1 99 ? 17.240 8.841 -17.700 1.00 78.19 99 PHE A C 1
ATOM 729 O O . PHE A 1 99 ? 18.114 9.337 -16.994 1.00 78.19 99 PHE A O 1
ATOM 736 N N . THR A 1 100 ? 15.986 8.730 -17.290 1.00 79.19 100 THR A N 1
ATOM 737 C CA . THR A 1 100 ? 15.504 9.080 -15.961 1.00 79.19 100 THR A CA 1
ATOM 738 C C . THR A 1 100 ? 14.751 7.885 -15.394 1.00 79.19 100 THR A C 1
ATOM 740 O O . THR A 1 100 ? 13.714 7.483 -15.923 1.00 79.19 100 THR A O 1
ATOM 743 N N . LEU A 1 101 ? 15.265 7.320 -14.306 1.00 76.00 101 LEU A N 1
ATOM 744 C CA . LEU A 1 101 ? 14.527 6.374 -13.478 1.00 76.00 101 LEU A CA 1
ATOM 745 C C . LEU A 1 101 ? 13.573 7.174 -12.598 1.00 76.00 101 LEU A C 1
ATOM 747 O O . LEU A 1 101 ? 14.008 8.053 -11.860 1.00 76.00 101 LEU A O 1
ATOM 751 N N . SER A 1 102 ? 12.277 6.904 -12.707 1.00 79.56 102 SER A N 1
ATOM 752 C CA . SER A 1 102 ? 11.244 7.567 -11.917 1.00 79.56 102 SER A CA 1
ATOM 753 C C . SER A 1 102 ? 10.529 6.545 -11.049 1.00 79.56 102 SER A C 1
ATOM 755 O O . SER A 1 102 ? 9.902 5.613 -11.551 1.00 79.56 102 SER A O 1
ATOM 757 N N . GLU A 1 103 ? 10.612 6.746 -9.742 1.00 76.25 103 GLU A N 1
ATOM 758 C CA . GLU A 1 103 ? 9.904 5.969 -8.735 1.00 76.25 103 GLU A CA 1
ATOM 759 C C . GLU A 1 103 ? 8.883 6.891 -8.072 1.00 76.25 103 GLU A C 1
ATOM 761 O O . GLU A 1 103 ? 9.236 7.902 -7.467 1.00 76.25 103 GLU A O 1
ATOM 766 N N . LYS A 1 104 ? 7.601 6.577 -8.229 1.00 78.31 104 LYS A N 1
ATOM 767 C CA . LYS A 1 104 ? 6.489 7.338 -7.660 1.00 78.31 104 LYS A CA 1
ATOM 768 C C . LYS A 1 104 ? 5.735 6.456 -6.689 1.00 78.31 104 LYS A C 1
ATOM 770 O O . LYS A 1 104 ? 5.151 5.452 -7.086 1.00 78.31 104 LYS A O 1
ATOM 775 N N . PHE A 1 105 ? 5.686 6.873 -5.438 1.00 71.88 105 PHE A N 1
ATOM 776 C CA . PHE A 1 105 ? 4.854 6.269 -4.416 1.00 71.88 105 PHE A CA 1
ATOM 777 C C . PHE A 1 105 ? 3.727 7.233 -4.080 1.00 71.88 105 PHE A C 1
ATOM 779 O O . PHE A 1 105 ? 3.972 8.403 -3.801 1.00 71.88 105 PHE A O 1
ATOM 786 N N . LYS A 1 106 ? 2.487 6.759 -4.115 1.00 78.19 106 LYS A N 1
ATOM 787 C CA . LYS A 1 106 ? 1.323 7.506 -3.643 1.00 78.19 106 LYS A CA 1
ATOM 788 C C . LYS A 1 106 ? 0.648 6.696 -2.562 1.00 78.19 106 LYS A C 1
ATOM 790 O O . LYS A 1 106 ? 0.314 5.536 -2.775 1.00 78.19 106 LYS A O 1
ATOM 795 N N . MET A 1 107 ? 0.421 7.318 -1.421 1.00 74.31 107 MET A N 1
ATOM 796 C CA . MET A 1 107 ? -0.327 6.714 -0.330 1.00 74.31 107 MET A CA 1
ATOM 797 C C . MET A 1 107 ? -1.545 7.568 -0.035 1.00 74.31 107 MET A C 1
ATOM 799 O O . MET A 1 107 ? -1.396 8.773 0.116 1.00 74.31 107 MET A O 1
ATOM 803 N N . ILE A 1 108 ? -2.721 6.953 0.038 1.00 81.00 108 ILE A N 1
ATOM 804 C CA . ILE A 1 108 ? -3.978 7.593 0.410 1.00 81.00 108 ILE A CA 1
ATOM 805 C C . ILE A 1 108 ? -4.508 6.897 1.649 1.00 81.00 108 ILE A C 1
ATOM 807 O O . ILE A 1 108 ? -4.636 5.673 1.668 1.00 81.00 108 ILE A O 1
ATOM 811 N N . ILE A 1 109 ? -4.862 7.684 2.657 1.00 78.25 109 ILE A N 1
ATOM 812 C CA . ILE A 1 109 ? -5.445 7.173 3.895 1.00 78.25 109 ILE A CA 1
ATOM 813 C C . ILE A 1 109 ? -6.718 7.933 4.177 1.00 78.25 109 ILE A C 1
ATOM 815 O O . ILE A 1 109 ? -6.720 9.164 4.161 1.00 78.25 109 ILE A O 1
ATOM 819 N N . LYS A 1 110 ? -7.788 7.186 4.431 1.00 84.69 110 LYS A N 1
ATOM 820 C CA . LYS A 1 110 ? -9.089 7.722 4.815 1.00 84.69 110 LYS A CA 1
ATOM 821 C C . LYS A 1 110 ? -9.567 7.018 6.086 1.00 84.69 110 LYS A C 1
ATOM 823 O O . LYS A 1 110 ? -9.914 5.840 6.006 1.00 84.69 110 LYS A O 1
ATOM 828 N N . PRO A 1 111 ? -9.566 7.691 7.243 1.00 85.12 111 PRO A N 1
ATOM 829 C CA . PRO A 1 111 ? -10.197 7.198 8.454 1.00 85.12 111 PRO A CA 1
ATOM 830 C C . PRO A 1 111 ? -11.719 7.256 8.314 1.00 85.12 111 PRO A C 1
ATOM 832 O O . PRO A 1 111 ? -12.275 8.115 7.627 1.00 85.12 111 PRO A O 1
ATOM 835 N N . ALA A 1 112 ? -12.389 6.352 9.012 1.00 86.44 112 ALA A N 1
ATOM 836 C CA . ALA A 1 112 ? -13.836 6.275 9.102 1.00 86.44 112 ALA A CA 1
ATOM 837 C C . ALA A 1 112 ? -14.239 5.902 10.536 1.00 86.44 112 ALA A C 1
ATOM 839 O O . ALA A 1 112 ? -14.780 4.828 10.777 1.00 86.44 112 ALA A O 1
ATOM 840 N N . PHE A 1 113 ? -13.924 6.756 11.512 1.00 88.50 113 PHE A N 1
ATOM 841 C CA . PHE A 1 113 ? -14.317 6.562 12.909 1.00 88.50 113 PHE A CA 1
ATOM 842 C C . PHE A 1 113 ? -15.746 7.041 13.164 1.00 88.50 113 PHE A C 1
ATOM 844 O O . PHE A 1 113 ? -16.054 8.203 12.905 1.00 88.50 113 PHE A O 1
ATOM 851 N N . SER A 1 114 ? -16.623 6.202 13.714 1.00 87.31 114 SER A N 1
ATOM 852 C CA . SER A 1 114 ? -17.958 6.651 14.133 1.00 87.31 114 SER A CA 1
ATOM 853 C C . SER A 1 114 ? -18.008 7.084 15.600 1.00 87.31 114 SER A C 1
ATOM 855 O O . SER A 1 114 ? -18.907 7.832 15.980 1.00 87.31 114 SER A O 1
ATOM 857 N N . ALA A 1 115 ? -17.066 6.628 16.432 1.00 86.81 115 ALA A N 1
ATOM 858 C CA . ALA A 1 115 ? -17.113 6.796 17.884 1.00 86.81 115 ALA A CA 1
A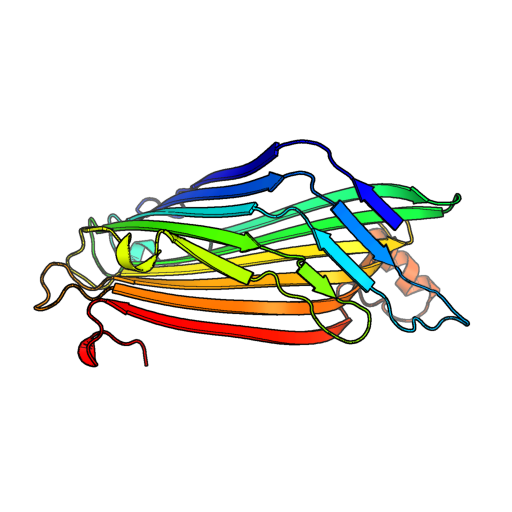TOM 859 C C . ALA A 1 115 ? -16.026 7.721 18.443 1.00 86.81 115 ALA A C 1
ATOM 861 O O . ALA A 1 115 ? -14.895 7.752 17.957 1.00 86.81 115 ALA A O 1
ATOM 862 N N . LYS A 1 116 ? -16.375 8.429 19.522 1.00 89.94 116 LYS A N 1
ATOM 863 C CA . LYS A 1 116 ? -15.448 9.232 20.332 1.00 89.94 116 LYS A CA 1
ATOM 864 C C . LYS A 1 116 ? -14.484 8.348 21.121 1.00 89.94 116 LYS A C 1
ATOM 866 O O . LYS A 1 116 ? -14.826 7.204 21.425 1.00 89.94 116 LYS A O 1
ATOM 871 N N . ASN A 1 117 ? -13.336 8.910 21.503 1.00 89.88 117 ASN A N 1
ATOM 872 C CA . ASN A 1 117 ? -12.296 8.246 22.301 1.00 89.88 117 ASN A CA 1
ATOM 873 C C . ASN A 1 117 ? -11.958 6.846 21.785 1.00 89.88 117 ASN A C 1
ATOM 875 O O . ASN A 1 117 ? -11.842 5.892 22.556 1.00 89.88 117 ASN A O 1
ATOM 879 N N . SER A 1 118 ? -11.872 6.717 20.467 1.00 88.94 118 SER A N 1
ATOM 880 C CA . SER A 1 118 ? -11.707 5.428 19.828 1.00 88.94 118 SER A CA 1
ATOM 881 C C . SER A 1 118 ? -10.296 5.251 19.306 1.00 88.94 118 SER A C 1
ATOM 883 O O . SER A 1 118 ? -9.635 6.204 18.898 1.00 88.94 118 SER A O 1
ATOM 885 N N . THR A 1 119 ? -9.822 4.013 19.343 1.00 91.00 119 THR A N 1
ATOM 886 C CA . THR A 1 119 ? -8.508 3.633 18.833 1.00 91.00 119 THR A CA 1
ATOM 887 C C . THR A 1 119 ? -8.637 2.451 17.896 1.00 91.00 119 THR A C 1
ATOM 889 O O . THR A 1 119 ? -9.534 1.616 18.034 1.00 91.00 119 THR A O 1
ATOM 892 N N . LEU A 1 120 ? -7.730 2.382 16.931 1.00 89.69 120 LEU A N 1
ATOM 893 C CA . LEU A 1 120 ? -7.594 1.253 16.033 1.00 89.69 120 LEU A CA 1
ATOM 894 C C . LEU A 1 120 ? -6.111 1.002 15.774 1.00 89.69 120 LEU A C 1
ATOM 896 O O . LEU A 1 120 ? -5.371 1.911 15.410 1.00 89.69 120 LEU A O 1
ATOM 900 N N . GLU A 1 121 ? -5.682 -0.238 15.944 1.00 91.75 121 GLU A N 1
ATOM 901 C CA . GLU A 1 121 ? -4.374 -0.718 15.516 1.00 91.75 121 GLU A CA 1
ATOM 902 C C . GLU A 1 121 ? -4.574 -1.946 14.631 1.00 91.75 121 GLU A C 1
ATOM 904 O O . GLU A 1 121 ? -5.396 -2.804 14.947 1.00 91.75 121 GLU A O 1
ATOM 909 N N . ALA A 1 122 ? -3.820 -2.037 13.539 1.00 88.44 122 ALA A N 1
ATOM 910 C CA . ALA A 1 122 ? -3.781 -3.209 12.677 1.00 88.44 122 ALA A CA 1
ATOM 911 C C . ALA A 1 122 ? -2.351 -3.451 12.186 1.00 88.44 122 ALA A C 1
ATOM 913 O O . ALA A 1 122 ? -1.644 -2.517 11.807 1.00 88.44 122 ALA A O 1
ATOM 914 N N . VAL A 1 123 ? -1.928 -4.714 12.183 1.00 90.88 123 VAL A N 1
ATOM 915 C CA . VAL A 1 123 ? -0.588 -5.139 11.756 1.00 90.88 123 VAL A CA 1
ATOM 916 C C . VAL A 1 123 ? -0.691 -6.313 10.791 1.00 90.88 123 VAL A C 1
ATOM 918 O O . VAL A 1 123 ? -1.165 -7.387 11.158 1.00 90.88 123 VAL A O 1
ATOM 921 N N . GLY A 1 124 ? -0.228 -6.136 9.562 1.00 86.31 124 GLY A N 1
ATOM 922 C CA . GLY A 1 124 ? -0.118 -7.212 8.582 1.00 86.31 124 GLY A CA 1
ATOM 923 C C . GLY A 1 124 ? 1.328 -7.437 8.181 1.00 86.31 124 GLY A C 1
ATOM 924 O O . GLY A 1 124 ? 2.093 -6.481 8.065 1.00 86.31 124 GLY A O 1
ATOM 925 N N . SER A 1 125 ? 1.698 -8.693 7.944 1.00 87.50 125 SER A N 1
ATOM 926 C CA . SER A 1 125 ? 2.957 -9.010 7.275 1.00 87.50 125 SER A CA 1
ATOM 927 C C . SER A 1 125 ? 2.801 -10.162 6.291 1.00 87.50 125 SER A C 1
ATOM 929 O O . SER A 1 125 ? 2.098 -11.147 6.543 1.00 87.50 125 SER A O 1
ATOM 931 N N . TRP A 1 126 ? 3.480 -10.031 5.156 1.00 84.25 126 TRP A N 1
ATOM 932 C CA . TRP A 1 126 ? 3.403 -10.944 4.026 1.00 84.25 126 TRP A CA 1
ATOM 933 C C . TRP A 1 126 ? 4.803 -11.280 3.539 1.00 84.25 126 TRP A C 1
ATOM 935 O O . TRP A 1 126 ? 5.603 -10.387 3.263 1.00 84.25 126 TRP A O 1
ATOM 945 N N . ALA A 1 127 ? 5.093 -12.571 3.435 1.00 88.81 127 ALA A N 1
ATOM 946 C CA . ALA A 1 127 ? 6.308 -13.067 2.821 1.00 88.81 127 ALA A CA 1
ATOM 947 C C . ALA A 1 127 ? 6.100 -13.277 1.319 1.00 88.81 127 ALA A C 1
ATOM 949 O O . ALA A 1 127 ? 5.061 -13.790 0.903 1.00 88.81 127 ALA A O 1
ATOM 950 N N . PHE A 1 128 ? 7.108 -12.921 0.528 1.00 84.69 128 PHE A N 1
ATOM 951 C CA . PHE A 1 128 ? 7.123 -13.092 -0.921 1.00 84.69 128 PHE A CA 1
ATOM 952 C C . PHE A 1 128 ? 8.107 -14.189 -1.314 1.00 84.69 128 PHE A C 1
ATOM 954 O O . PHE A 1 128 ? 9.197 -14.301 -0.752 1.00 84.69 128 PHE A O 1
ATOM 961 N N . THR A 1 129 ? 7.724 -15.018 -2.279 1.00 89.50 129 THR A N 1
ATOM 962 C CA . THR A 1 129 ? 8.601 -16.027 -2.884 1.00 89.50 129 THR A CA 1
ATOM 963 C C . THR A 1 129 ? 8.420 -16.020 -4.396 1.00 89.50 129 THR A C 1
ATOM 965 O O . THR A 1 129 ? 7.308 -16.178 -4.889 1.00 89.50 129 THR A O 1
ATOM 968 N N . GLY A 1 130 ? 9.515 -15.831 -5.132 1.00 86.94 130 GLY A N 1
ATOM 969 C CA . GLY A 1 130 ? 9.509 -15.667 -6.588 1.00 86.94 130 GLY A CA 1
ATOM 970 C C . GLY A 1 130 ? 9.644 -14.210 -7.030 1.00 86.94 130 GLY A C 1
ATOM 971 O O . GLY A 1 130 ? 9.915 -13.319 -6.219 1.00 86.94 130 GLY A O 1
ATOM 972 N N . ASP A 1 131 ? 9.462 -13.992 -8.328 1.00 84.56 131 ASP A N 1
ATOM 973 C CA . ASP A 1 131 ? 9.711 -12.709 -8.981 1.00 84.56 131 ASP A CA 1
ATOM 974 C C . ASP A 1 131 ? 8.395 -11.978 -9.267 1.00 84.56 131 ASP A C 1
ATOM 976 O O . ASP A 1 131 ? 7.403 -12.581 -9.679 1.00 84.56 131 ASP A O 1
ATOM 980 N N . LEU A 1 132 ? 8.405 -10.660 -9.082 1.00 76.12 132 LEU A N 1
ATOM 981 C CA . LEU A 1 132 ? 7.346 -9.767 -9.544 1.00 76.12 132 LEU A CA 1
ATOM 982 C C . LEU A 1 132 ? 7.752 -9.196 -10.896 1.00 76.12 132 LEU A C 1
ATOM 984 O O . LEU A 1 132 ? 8.824 -8.612 -11.002 1.00 76.12 132 LEU A O 1
ATOM 988 N N . GLY A 1 133 ? 6.922 -9.302 -11.924 1.00 72.69 133 GLY A N 1
ATOM 989 C CA . GLY A 1 133 ? 7.299 -8.765 -13.223 1.00 72.69 133 GLY A CA 1
ATOM 990 C C . GLY A 1 133 ? 6.280 -8.953 -14.330 1.00 72.69 133 GLY A C 1
ATOM 991 O O . GLY A 1 133 ? 5.158 -9.394 -14.115 1.00 72.69 133 GLY A O 1
ATOM 992 N N . TYR A 1 134 ? 6.714 -8.623 -15.535 1.00 69.19 134 TYR A N 1
ATOM 993 C CA . TYR A 1 134 ? 6.025 -8.818 -16.797 1.00 69.19 134 TYR A CA 1
ATOM 994 C C . TYR A 1 134 ? 7.055 -9.299 -17.816 1.00 69.19 134 TYR A C 1
ATOM 996 O O . TYR A 1 134 ? 8.131 -8.713 -17.910 1.00 69.19 134 TYR A O 1
ATOM 1004 N N . ASP A 1 135 ? 6.770 -10.363 -18.557 1.00 72.50 135 ASP A N 1
ATOM 1005 C CA . ASP A 1 135 ? 7.737 -10.970 -19.485 1.00 72.50 135 ASP A CA 1
ATOM 1006 C C . ASP A 1 135 ? 7.486 -10.663 -20.963 1.00 72.50 135 ASP A C 1
ATOM 1008 O O . ASP A 1 135 ? 8.061 -11.308 -21.833 1.00 72.50 135 ASP A O 1
ATOM 1012 N N . GLY A 1 136 ? 6.650 -9.667 -21.252 1.00 66.25 136 GLY A N 1
ATOM 1013 C CA . GLY A 1 136 ? 6.244 -9.325 -22.614 1.00 66.25 136 GLY A CA 1
ATOM 1014 C C . GLY A 1 136 ? 4.874 -9.885 -22.988 1.00 66.25 136 GLY A C 1
ATOM 1015 O O . GLY A 1 136 ? 4.211 -9.297 -23.840 1.00 66.25 136 GLY A O 1
ATOM 1016 N N . HIS A 1 137 ? 4.406 -10.931 -22.295 1.00 66.81 137 HIS A N 1
ATOM 1017 C CA . HIS A 1 137 ? 3.106 -11.563 -22.554 1.00 66.81 137 HIS A CA 1
ATOM 1018 C C . HIS A 1 137 ? 2.264 -11.767 -21.294 1.00 66.81 137 HIS A C 1
ATOM 1020 O O . HIS A 1 137 ? 1.036 -11.695 -21.346 1.00 66.81 137 HIS A O 1
ATOM 1026 N N . SER A 1 138 ? 2.902 -12.035 -20.156 1.00 65.69 138 SER A N 1
ATOM 1027 C CA . SER A 1 138 ? 2.214 -12.391 -18.924 1.00 65.69 138 SER A CA 1
ATOM 1028 C C . SER A 1 138 ? 2.823 -11.703 -17.709 1.00 65.69 138 SER A C 1
ATOM 1030 O O . SER A 1 138 ? 4.020 -11.419 -17.633 1.00 65.69 138 SER A O 1
ATOM 1032 N N . VAL A 1 139 ? 1.962 -11.418 -16.735 1.00 65.38 139 VAL A N 1
ATOM 1033 C CA . VAL A 1 139 ? 2.388 -10.933 -15.427 1.00 65.38 139 VAL A CA 1
ATOM 1034 C C . VAL A 1 139 ? 2.901 -12.114 -14.613 1.00 65.38 139 VAL A C 1
ATOM 1036 O O . VAL A 1 139 ? 2.192 -13.101 -14.415 1.00 65.38 139 VAL A O 1
ATOM 1039 N N . ARG A 1 140 ? 4.099 -11.959 -14.056 1.00 73.62 140 ARG A N 1
ATOM 1040 C CA . ARG A 1 140 ? 4.657 -12.834 -13.029 1.00 73.62 140 ARG A CA 1
ATOM 1041 C C . ARG A 1 140 ? 4.390 -12.224 -11.665 1.00 73.62 140 ARG A C 1
ATOM 1043 O O . ARG A 1 140 ? 4.771 -11.085 -11.399 1.00 73.62 140 ARG A O 1
ATOM 1050 N N . LEU A 1 141 ? 3.718 -12.982 -10.811 1.00 73.12 141 LEU A N 1
ATOM 1051 C CA . LEU A 1 141 ? 3.475 -12.603 -9.429 1.00 73.12 141 LEU A CA 1
ATOM 1052 C C . LEU A 1 141 ? 4.272 -13.517 -8.500 1.00 73.12 141 LEU A C 1
ATOM 1054 O O . LEU A 1 141 ? 4.255 -14.735 -8.697 1.00 73.12 141 LEU A O 1
ATOM 1058 N N . PRO A 1 142 ? 4.911 -12.969 -7.454 1.00 77.06 142 PRO A N 1
ATOM 1059 C CA . PRO A 1 142 ? 5.471 -13.795 -6.406 1.00 77.06 142 PRO A CA 1
ATOM 1060 C C . PRO A 1 142 ? 4.334 -14.483 -5.646 1.00 77.06 142 PRO A C 1
ATOM 1062 O O . PRO A 1 142 ? 3.251 -13.923 -5.457 1.00 77.06 142 PRO A O 1
ATOM 1065 N N . GLN A 1 143 ? 4.595 -15.687 -5.150 1.00 81.50 143 GLN A N 1
ATOM 1066 C CA . GLN A 1 143 ? 3.728 -16.311 -4.164 1.00 81.50 143 GLN A CA 1
ATOM 1067 C C . GLN A 1 143 ? 3.755 -15.485 -2.879 1.00 81.50 143 GLN A C 1
ATOM 1069 O O . GLN A 1 143 ? 4.825 -15.137 -2.372 1.00 81.50 143 GLN A O 1
ATOM 1074 N N . VAL A 1 144 ? 2.569 -15.180 -2.355 1.00 78.25 144 VAL A N 1
ATOM 1075 C CA . VAL A 1 144 ? 2.395 -14.392 -1.135 1.00 78.25 144 VAL A CA 1
ATOM 1076 C C . VAL A 1 144 ? 1.919 -15.308 -0.017 1.00 78.25 144 VAL A C 1
ATOM 1078 O O . VAL A 1 144 ? 0.852 -15.909 -0.112 1.00 78.25 144 VAL A O 1
ATOM 1081 N N . THR A 1 145 ? 2.696 -15.395 1.060 1.00 86.44 145 THR A N 1
ATOM 1082 C CA . THR A 1 145 ? 2.320 -16.119 2.281 1.00 86.44 145 THR A CA 1
ATOM 1083 C C . THR A 1 145 ? 2.065 -15.128 3.405 1.00 86.44 145 THR A C 1
ATOM 1085 O O . THR A 1 145 ? 2.930 -14.318 3.732 1.00 86.44 145 THR A O 1
ATOM 1088 N N . VAL A 1 146 ? 0.894 -15.199 4.034 1.00 84.50 146 VAL A N 1
ATOM 1089 C CA . VAL A 1 146 ? 0.578 -14.368 5.203 1.00 84.50 146 VAL A CA 1
ATOM 1090 C C . VAL A 1 146 ? 1.427 -14.840 6.387 1.00 84.50 146 VAL A C 1
ATOM 1092 O O . VAL A 1 146 ? 1.298 -15.979 6.827 1.00 84.50 146 VAL A O 1
ATOM 1095 N N . LYS A 1 147 ? 2.309 -13.974 6.896 1.00 90.31 147 LYS A N 1
ATOM 1096 C CA . LYS A 1 147 ? 3.094 -14.215 8.120 1.00 90.31 147 LYS A CA 1
ATOM 1097 C C . LYS A 1 147 ? 2.348 -13.723 9.352 1.00 90.31 147 LYS A C 1
ATOM 1099 O O . LYS A 1 147 ? 2.336 -14.403 10.372 1.00 90.31 147 LYS A O 1
ATOM 1104 N N . GLN A 1 148 ? 1.692 -12.573 9.232 1.00 89.00 148 GLN A N 1
ATOM 1105 C CA . GLN A 1 148 ? 0.806 -12.030 10.247 1.00 89.00 148 GLN A CA 1
ATOM 1106 C C . GLN A 1 148 ? -0.462 -11.517 9.580 1.00 89.00 148 GLN A C 1
ATOM 1108 O O . GLN A 1 148 ? -0.423 -10.649 8.708 1.00 89.00 148 GLN A O 1
ATOM 1113 N N . SER A 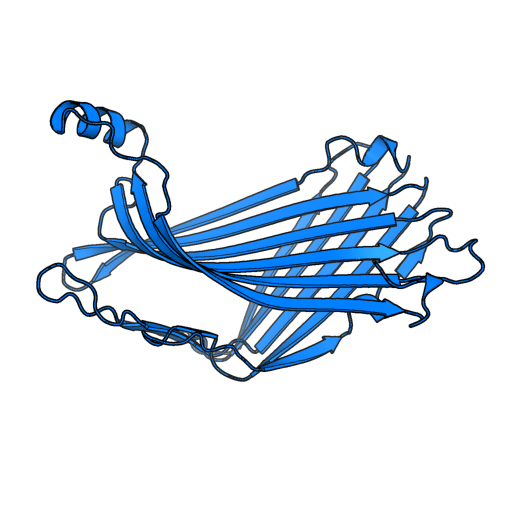1 149 ? -1.588 -12.081 10.001 1.00 84.25 149 SER A N 1
ATOM 1114 C CA . SER A 1 149 ? -2.906 -11.706 9.513 1.00 84.25 149 SER A CA 1
ATOM 1115 C C . SER A 1 149 ? -3.290 -10.325 10.033 1.00 84.25 149 SER A C 1
ATOM 1117 O O . SER A 1 149 ? -3.340 -10.098 11.243 1.00 84.25 149 SER A O 1
ATOM 1119 N N . MET A 1 150 ? -3.582 -9.409 9.108 1.00 84.00 150 MET A N 1
ATOM 1120 C CA . MET A 1 150 ? -4.042 -8.066 9.455 1.00 84.00 150 MET A CA 1
ATOM 1121 C C . MET A 1 150 ? -5.417 -8.098 10.125 1.00 84.00 150 MET A C 1
ATOM 1123 O O . MET A 1 150 ? -5.644 -7.328 11.046 1.00 84.00 150 MET A O 1
ATOM 1127 N N . VAL A 1 151 ? -6.317 -9.006 9.726 1.00 84.94 151 VAL A N 1
ATOM 1128 C CA . VAL A 1 151 ? -7.657 -9.089 10.335 1.00 84.94 151 VAL A CA 1
ATOM 1129 C C . VAL A 1 151 ? -7.598 -9.592 11.778 1.00 84.94 151 VAL A C 1
ATOM 1131 O O . VAL A 1 151 ? -8.294 -9.072 12.650 1.00 84.94 151 VAL A O 1
ATOM 1134 N N . ASP A 1 152 ? -6.713 -10.552 12.057 1.00 86.25 152 ASP A N 1
ATOM 1135 C CA . ASP A 1 152 ? -6.576 -11.128 13.397 1.00 86.25 152 ASP A CA 1
ATOM 1136 C C . ASP A 1 152 ? -5.806 -10.188 14.345 1.00 86.25 152 ASP A C 1
ATOM 1138 O O . ASP A 1 152 ? -5.949 -10.273 15.566 1.00 86.25 152 ASP A O 1
ATOM 1142 N N . SER A 1 153 ? -5.022 -9.253 13.799 1.00 87.44 153 SER A N 1
ATOM 1143 C CA . SER A 1 153 ? -4.275 -8.257 14.571 1.00 87.44 153 SER A CA 1
ATOM 1144 C C . SER A 1 153 ? -5.041 -6.960 14.835 1.00 87.44 153 SER A C 1
ATOM 1146 O O . SER A 1 153 ? -4.545 -6.141 15.611 1.00 87.44 153 SER A O 1
ATOM 1148 N N . ILE A 1 154 ? -6.233 -6.777 14.247 1.00 87.31 154 ILE A N 1
ATOM 1149 C CA . ILE A 1 154 ? -7.084 -5.612 14.514 1.00 87.31 154 ILE A CA 1
ATOM 1150 C C . ILE A 1 154 ? -7.413 -5.552 16.008 1.00 87.31 154 ILE A C 1
ATOM 1152 O O . ILE A 1 154 ? -8.084 -6.422 16.570 1.00 87.31 154 ILE A O 1
ATOM 1156 N N . LYS A 1 155 ? -6.956 -4.482 16.652 1.00 88.00 155 LYS A N 1
ATOM 1157 C CA . LYS A 1 155 ? -7.178 -4.166 18.064 1.00 88.00 155 LYS A CA 1
ATOM 1158 C C . LYS A 1 155 ? -7.585 -2.705 18.204 1.00 88.00 155 LYS A C 1
ATOM 1160 O O . LYS A 1 155 ? -7.531 -1.939 17.250 1.00 88.00 155 LYS A O 1
ATOM 1165 N N . GLY A 1 156 ? -8.034 -2.335 19.396 1.00 85.31 156 GLY A N 1
ATOM 1166 C CA . GLY A 1 156 ? -8.516 -0.988 19.690 1.00 85.31 156 GLY A CA 1
ATOM 1167 C C . GLY A 1 156 ? -9.840 -1.004 20.437 1.00 85.31 156 GLY A C 1
ATOM 1168 O O . GLY A 1 156 ? -10.500 -2.048 20.518 1.00 85.31 156 GLY A O 1
ATOM 1169 N N . ILE A 1 157 ? -10.189 0.145 21.002 1.00 84.88 157 ILE A N 1
ATOM 1170 C CA . ILE A 1 157 ? -11.397 0.344 21.802 1.00 84.88 157 ILE A CA 1
ATOM 1171 C C . ILE A 1 157 ? -12.312 1.293 21.041 1.00 84.88 157 ILE A C 1
ATOM 1173 O O . ILE A 1 157 ? -11.873 2.334 20.559 1.00 84.88 157 ILE A O 1
ATOM 1177 N N . SER A 1 158 ? -13.583 0.932 20.922 1.00 84.31 158 SER A N 1
ATOM 1178 C CA . SER A 1 158 ? -14.606 1.755 20.303 1.00 84.31 158 SER A CA 1
ATOM 1179 C C . SER A 1 158 ? -15.998 1.359 20.763 1.00 84.31 158 SER A C 1
ATOM 1181 O O . SER A 1 158 ? -16.331 0.180 20.837 1.00 84.31 158 SER A O 1
ATOM 1183 N N . VAL A 1 159 ? -16.850 2.355 20.981 1.00 86.00 159 VAL A N 1
ATOM 1184 C CA . VAL A 1 159 ? -18.287 2.153 21.218 1.00 86.00 159 VAL A CA 1
ATOM 1185 C C . VAL A 1 159 ? -19.114 2.160 19.921 1.00 86.00 159 VAL A C 1
ATOM 1187 O O . VAL A 1 159 ? -20.327 1.978 19.964 1.00 86.00 159 VAL A O 1
ATOM 1190 N N . GLY A 1 160 ? -18.471 2.315 18.759 1.00 83.88 160 GLY A N 1
ATOM 1191 C CA . GLY A 1 160 ? -19.097 2.327 17.431 1.00 83.88 160 GLY A CA 1
ATOM 1192 C C . GLY A 1 160 ? -18.235 1.664 16.352 1.00 83.88 160 GLY A C 1
ATOM 1193 O O . GLY A 1 160 ? -17.112 1.235 16.619 1.00 83.88 160 GLY A O 1
ATOM 1194 N N . ALA A 1 161 ? -18.765 1.560 15.134 1.00 85.00 161 ALA A N 1
ATOM 1195 C CA . ALA A 1 161 ? -18.032 0.995 14.007 1.00 85.00 161 ALA A CA 1
ATOM 1196 C C . ALA A 1 161 ? -16.961 1.975 13.507 1.00 85.00 161 ALA A C 1
ATOM 1198 O O . ALA A 1 161 ? -17.248 3.130 13.204 1.00 85.00 161 ALA A O 1
ATOM 1199 N N . ASN A 1 162 ? -15.725 1.505 13.389 1.00 88.06 162 ASN A N 1
ATOM 1200 C CA . ASN A 1 162 ? -14.609 2.295 12.890 1.00 88.06 162 ASN A CA 1
ATOM 1201 C C . ASN A 1 162 ? -13.924 1.591 11.732 1.00 88.06 162 ASN A C 1
ATOM 1203 O O . ASN A 1 162 ? -13.948 0.367 11.631 1.00 88.06 162 ASN A O 1
ATOM 1207 N N . GLY A 1 163 ? -13.227 2.348 10.900 1.00 85.38 163 GLY A N 1
ATOM 1208 C CA . GLY A 1 163 ? -12.424 1.760 9.847 1.00 85.38 163 GLY A CA 1
ATOM 1209 C C . GLY A 1 163 ? -11.408 2.703 9.241 1.00 85.38 163 GLY A C 1
ATOM 1210 O O . GLY A 1 163 ? -11.292 3.865 9.625 1.00 85.38 163 GLY A O 1
ATOM 1211 N N . PHE A 1 164 ? -10.678 2.160 8.278 1.00 83.31 164 PHE A N 1
ATOM 1212 C CA . PHE A 1 164 ? -9.704 2.847 7.454 1.00 83.31 164 PHE A CA 1
ATOM 1213 C C . PHE A 1 164 ? -9.735 2.312 6.037 1.00 83.31 164 PHE A C 1
ATOM 1215 O O . PHE A 1 164 ? -9.883 1.114 5.818 1.00 83.31 164 PHE A O 1
ATOM 1222 N N . VAL A 1 165 ? -9.487 3.195 5.082 1.00 83.19 165 VAL A N 1
ATOM 1223 C CA . VAL A 1 165 ? -9.106 2.815 3.728 1.00 83.19 165 VAL A CA 1
ATOM 1224 C C . VAL A 1 165 ? -7.681 3.290 3.499 1.00 83.19 165 VAL A C 1
ATOM 1226 O O . VAL A 1 165 ? -7.410 4.488 3.564 1.00 83.19 165 VAL A O 1
ATOM 1229 N N . LEU A 1 166 ? -6.779 2.349 3.245 1.00 80.25 166 LEU A N 1
ATOM 1230 C CA . LEU A 1 166 ? -5.407 2.586 2.816 1.00 80.25 166 LEU A CA 1
ATOM 1231 C C . LEU A 1 166 ? -5.303 2.205 1.342 1.00 80.25 166 LEU A C 1
ATOM 1233 O O . LEU A 1 166 ? -5.587 1.069 0.987 1.00 80.25 166 LEU A O 1
ATOM 1237 N N . ALA A 1 167 ? -4.843 3.108 0.491 1.00 81.94 167 ALA A N 1
ATOM 1238 C CA . ALA A 1 167 ? -4.420 2.772 -0.861 1.00 81.94 167 ALA A CA 1
ATOM 1239 C C . ALA A 1 167 ? -2.958 3.173 -1.033 1.00 81.94 167 ALA A C 1
ATOM 1241 O O . ALA A 1 167 ? -2.589 4.311 -0.765 1.00 81.94 167 ALA A O 1
ATOM 1242 N N . PHE A 1 168 ? -2.124 2.241 -1.469 1.00 77.06 168 PHE A N 1
ATOM 1243 C CA . PHE A 1 168 ? -0.716 2.457 -1.753 1.00 77.06 168 PHE A CA 1
ATOM 1244 C C . PHE A 1 168 ? -0.443 2.101 -3.206 1.00 77.06 168 PHE A C 1
ATOM 1246 O O . PHE A 1 168 ? -0.719 0.989 -3.638 1.00 77.06 168 PHE A O 1
ATOM 1253 N N . GLN A 1 169 ? 0.124 3.031 -3.957 1.00 80.56 169 GLN A N 1
ATOM 1254 C CA . GLN A 1 169 ? 0.536 2.829 -5.333 1.00 80.56 169 GLN A CA 1
ATOM 1255 C C . GLN A 1 169 ? 2.041 3.041 -5.434 1.00 80.56 169 GLN A C 1
ATOM 1257 O O . GLN A 1 169 ? 2.528 4.112 -5.088 1.00 80.56 169 GLN A O 1
ATOM 1262 N N . ALA A 1 170 ? 2.761 2.044 -5.937 1.00 69.38 170 ALA A N 1
ATOM 1263 C CA . ALA A 1 170 ? 4.161 2.141 -6.322 1.00 69.38 170 ALA A CA 1
ATOM 1264 C C . ALA A 1 170 ? 4.263 2.068 -7.844 1.00 69.38 170 ALA A C 1
ATOM 1266 O O . ALA A 1 170 ? 3.794 1.112 -8.457 1.00 69.38 170 ALA A O 1
ATOM 1267 N N . ARG A 1 171 ? 4.879 3.069 -8.458 1.00 77.44 171 ARG A N 1
ATOM 1268 C CA . ARG A 1 171 ? 5.070 3.176 -9.901 1.00 77.44 171 ARG A CA 1
ATOM 1269 C C . ARG A 1 171 ? 6.551 3.322 -10.199 1.00 77.44 171 ARG A C 1
ATOM 1271 O O . ARG A 1 171 ? 7.209 4.190 -9.641 1.00 77.44 171 ARG A O 1
ATOM 1278 N N . PHE A 1 172 ? 7.035 2.512 -11.126 1.00 75.88 172 PHE A N 1
ATOM 1279 C CA . PHE A 1 172 ? 8.413 2.503 -11.592 1.00 75.88 172 PHE A CA 1
ATOM 1280 C C . PHE A 1 172 ? 8.407 2.766 -13.093 1.00 75.88 172 PHE A C 1
ATOM 1282 O O . PHE A 1 172 ? 7.739 2.058 -13.847 1.00 75.88 172 PHE A O 1
ATOM 1289 N N . ALA A 1 173 ? 9.123 3.792 -13.532 1.00 74.75 173 ALA A N 1
ATOM 1290 C CA . ALA A 1 173 ? 9.227 4.159 -14.933 1.00 74.75 173 ALA A CA 1
ATOM 1291 C C . ALA A 1 173 ? 10.686 4.354 -15.336 1.00 74.75 173 ALA A C 1
ATOM 1293 O O . ALA A 1 173 ? 11.485 4.911 -14.583 1.00 74.75 173 ALA A O 1
ATOM 1294 N N . VAL A 1 174 ? 11.013 3.923 -16.551 1.00 76.19 174 VAL A N 1
ATOM 1295 C CA . VAL A 1 174 ? 12.292 4.219 -17.197 1.00 76.19 174 VAL A CA 1
ATOM 1296 C C . VAL A 1 174 ? 11.981 5.165 -18.338 1.00 76.19 174 VAL A C 1
ATOM 1298 O O . VAL A 1 174 ? 11.411 4.761 -19.347 1.00 76.19 174 VAL A O 1
ATOM 1301 N N . LEU A 1 175 ? 12.306 6.437 -18.164 1.00 78.44 175 LEU A N 1
ATOM 1302 C CA . LEU A 1 175 ? 12.006 7.468 -19.143 1.00 78.44 175 LEU A CA 1
ATOM 1303 C C . LEU A 1 175 ? 13.277 7.796 -19.924 1.00 78.44 175 LEU A C 1
ATOM 1305 O O . LEU A 1 175 ? 14.333 7.992 -19.339 1.00 78.44 175 LEU A O 1
ATOM 1309 N N . MET A 1 176 ? 13.194 7.853 -21.244 1.00 77.31 176 MET A N 1
ATOM 1310 C CA . MET A 1 176 ? 14.269 8.358 -22.089 1.00 77.31 176 MET A CA 1
ATOM 1311 C C . MET A 1 176 ? 14.160 9.880 -22.161 1.00 77.31 176 MET A C 1
ATOM 1313 O O . MET A 1 176 ? 13.080 10.403 -22.448 1.00 77.31 176 MET A O 1
ATOM 1317 N N . GLY A 1 177 ? 15.264 10.578 -21.905 1.00 74.19 177 GLY A N 1
ATOM 1318 C CA . GLY A 1 177 ? 15.333 12.036 -21.871 1.00 74.19 177 GLY A CA 1
ATOM 1319 C C . GLY A 1 177 ? 15.710 12.602 -20.503 1.00 74.19 177 GLY A C 1
ATOM 1320 O O . GLY A 1 177 ? 16.068 11.886 -19.563 1.00 74.19 177 GLY A O 1
ATOM 1321 N N . LEU A 1 178 ? 15.640 13.929 -20.414 1.00 73.50 178 LEU A N 1
ATOM 1322 C CA . LEU A 1 178 ? 15.944 14.677 -19.197 1.00 73.50 178 LEU A CA 1
ATOM 1323 C C . LEU A 1 178 ? 14.745 14.643 -18.239 1.00 73.50 178 LEU A C 1
ATOM 1325 O O . LEU A 1 178 ? 13.613 14.635 -18.710 1.00 73.50 178 LEU A O 1
ATOM 1329 N N . PRO A 1 179 ? 14.937 14.740 -16.913 1.00 69.06 179 PRO A N 1
ATOM 1330 C CA . PRO A 1 179 ? 13.831 14.697 -15.947 1.00 69.06 179 PRO A CA 1
ATOM 1331 C C . PRO A 1 179 ? 12.688 15.694 -16.228 1.00 69.06 179 PRO A C 1
ATOM 1333 O O . PRO A 1 179 ? 11.526 15.424 -15.939 1.00 69.06 179 PRO A O 1
ATOM 1336 N N . VAL A 1 180 ? 13.015 16.834 -16.847 1.00 67.94 180 VAL A N 1
ATOM 1337 C CA . VAL A 1 180 ? 12.072 17.897 -17.237 1.00 67.94 180 VAL A CA 1
ATOM 1338 C C . VAL A 1 180 ? 11.275 17.608 -18.518 1.00 67.94 180 VAL A C 1
ATOM 1340 O O . VAL A 1 180 ? 10.315 18.330 -18.799 1.00 67.94 180 VAL A O 1
ATOM 1343 N N . ALA A 1 181 ? 11.696 16.616 -19.304 1.00 70.38 181 ALA A N 1
ATOM 1344 C CA . ALA A 1 181 ? 11.119 16.198 -20.577 1.00 70.38 181 ALA A CA 1
ATOM 1345 C C . ALA A 1 181 ? 11.622 14.785 -20.928 1.00 70.38 181 ALA A C 1
ATOM 1347 O O . ALA A 1 181 ? 12.643 14.618 -21.602 1.00 70.38 181 ALA A O 1
ATOM 1348 N N . ALA A 1 182 ? 10.910 13.767 -20.450 1.00 71.56 182 ALA A N 1
ATOM 1349 C CA . ALA A 1 182 ? 11.236 12.374 -20.713 1.00 71.56 182 ALA A CA 1
ATOM 1350 C C . ALA A 1 182 ? 9.979 11.548 -20.995 1.00 71.56 182 ALA A C 1
ATOM 1352 O O . ALA A 1 182 ? 8.892 11.842 -20.501 1.00 71.56 182 ALA A O 1
ATOM 1353 N N . SER A 1 183 ? 10.122 10.490 -21.786 1.00 76.62 183 SER A N 1
ATOM 1354 C CA . SER A 1 183 ? 9.027 9.564 -22.081 1.00 76.62 183 SER A CA 1
ATOM 1355 C C . SER A 1 183 ? 9.517 8.129 -22.057 1.00 76.62 183 SER A C 1
ATOM 1357 O O . SER A 1 183 ? 10.660 7.845 -22.411 1.00 76.62 183 SER A O 1
ATOM 1359 N N . GLY A 1 184 ? 8.678 7.204 -21.615 1.00 67.81 184 GLY A N 1
ATOM 1360 C CA . GLY A 1 184 ? 9.081 5.810 -21.572 1.00 67.81 184 GLY A CA 1
ATOM 1361 C C . GLY A 1 184 ? 8.098 4.897 -20.859 1.00 67.81 184 GLY A C 1
ATOM 1362 O O . GLY A 1 184 ? 7.058 5.346 -20.375 1.00 67.81 184 GLY A O 1
ATOM 1363 N N . PRO A 1 185 ? 8.394 3.591 -20.846 1.00 67.44 185 PRO A N 1
ATOM 1364 C CA . PRO A 1 185 ? 7.531 2.606 -20.229 1.00 67.44 185 PRO A CA 1
ATOM 1365 C C . PRO A 1 185 ? 7.472 2.794 -18.713 1.00 67.44 185 PRO A C 1
ATOM 1367 O O . PRO A 1 185 ? 8.444 3.205 -18.071 1.00 67.44 185 PRO A O 1
ATOM 1370 N N . TYR A 1 186 ? 6.330 2.434 -18.144 1.00 73.38 186 TYR A N 1
ATOM 1371 C CA . TYR A 1 186 ? 6.152 2.313 -16.708 1.00 73.38 186 TYR A CA 1
ATOM 1372 C C . TYR A 1 186 ? 5.397 1.038 -16.348 1.00 73.38 186 TYR A C 1
ATOM 1374 O O . TYR A 1 186 ? 4.575 0.545 -17.120 1.00 73.38 186 TYR A O 1
ATOM 1382 N N . GLY A 1 187 ? 5.647 0.562 -15.133 1.00 69.56 187 GLY A N 1
ATOM 1383 C CA . GLY A 1 187 ? 4.800 -0.384 -14.422 1.00 69.56 187 GLY A CA 1
ATOM 1384 C C . GLY A 1 187 ? 4.331 0.233 -13.109 1.00 69.56 187 GLY A C 1
ATOM 1385 O O . GLY A 1 187 ? 5.061 0.997 -12.476 1.00 69.56 187 GLY A O 1
ATOM 1386 N N . ALA A 1 188 ? 3.111 -0.078 -12.696 1.00 70.94 188 ALA A N 1
ATOM 1387 C CA . ALA A 1 188 ? 2.553 0.344 -11.425 1.00 70.94 188 ALA A CA 1
ATOM 1388 C C . ALA A 1 188 ? 1.874 -0.824 -10.710 1.00 70.94 188 ALA A C 1
ATOM 1390 O O . ALA A 1 188 ? 1.217 -1.663 -11.321 1.00 70.94 188 ALA A O 1
ATOM 1391 N N . VAL A 1 189 ? 2.029 -0.845 -9.393 1.00 68.12 189 VAL A N 1
ATOM 1392 C CA . VAL A 1 189 ? 1.386 -1.769 -8.466 1.00 68.12 189 VAL A CA 1
ATOM 1393 C C . VAL A 1 189 ? 0.557 -0.925 -7.516 1.00 68.12 189 VAL A C 1
ATOM 1395 O O . VAL A 1 189 ? 1.099 -0.052 -6.844 1.00 68.12 189 VAL A O 1
ATOM 1398 N N . THR A 1 190 ? -0.742 -1.177 -7.448 1.00 78.31 190 THR A N 1
ATOM 1399 C CA . THR A 1 190 ? -1.650 -0.526 -6.504 1.00 78.31 190 THR A CA 1
ATOM 1400 C C . THR A 1 190 ? -2.203 -1.570 -5.550 1.00 78.31 190 THR A C 1
ATOM 1402 O O . THR A 1 190 ? -2.766 -2.567 -5.986 1.00 78.31 190 THR A O 1
ATOM 1405 N N . ILE A 1 191 ? -2.039 -1.345 -4.253 1.00 71.12 191 ILE A N 1
ATOM 1406 C CA . ILE A 1 191 ? -2.551 -2.180 -3.172 1.00 71.12 191 ILE A CA 1
ATOM 1407 C C . ILE A 1 191 ? -3.545 -1.338 -2.380 1.00 71.12 191 ILE A C 1
ATOM 1409 O O . ILE A 1 191 ? -3.176 -0.314 -1.807 1.00 71.12 191 ILE A O 1
ATOM 1413 N N . SER A 1 192 ? -4.789 -1.788 -2.312 1.00 80.38 192 SER A N 1
ATOM 1414 C CA . SER A 1 192 ? -5.864 -1.133 -1.572 1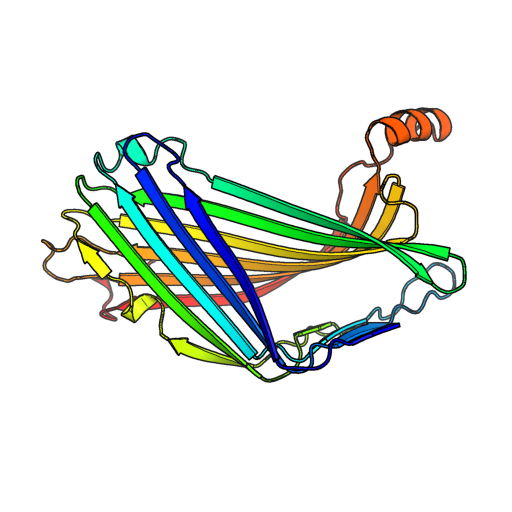.00 80.38 192 SER A CA 1
ATOM 1415 C C . SER A 1 192 ? -6.335 -2.042 -0.446 1.00 80.38 192 SER A C 1
ATOM 1417 O O . SER A 1 192 ? -6.614 -3.211 -0.680 1.00 80.38 192 SER A O 1
ATOM 1419 N N . ASN A 1 193 ? -6.426 -1.513 0.770 1.00 79.88 193 ASN A N 1
ATOM 1420 C CA . ASN A 1 193 ? -6.898 -2.204 1.961 1.00 79.88 193 ASN A CA 1
ATOM 1421 C C . ASN A 1 193 ? -8.013 -1.396 2.634 1.00 79.88 193 ASN A C 1
ATOM 1423 O O . ASN A 1 193 ? -7.778 -0.277 3.086 1.00 79.88 193 ASN A O 1
ATOM 1427 N N . GLY A 1 194 ? -9.209 -1.967 2.729 1.00 84.62 194 GLY A N 1
ATOM 1428 C CA . GLY A 1 194 ? -10.287 -1.494 3.591 1.00 84.62 194 GLY A CA 1
ATOM 1429 C C . GLY A 1 194 ? -10.291 -2.295 4.886 1.00 84.62 194 GLY A C 1
ATOM 1430 O O . GLY A 1 194 ? -10.407 -3.513 4.849 1.00 84.62 194 GLY A O 1
ATOM 1431 N N . ILE A 1 195 ? -10.144 -1.636 6.027 1.00 86.31 195 ILE A N 1
ATOM 1432 C CA . ILE A 1 195 ? -10.113 -2.252 7.354 1.00 86.31 195 ILE A CA 1
ATOM 1433 C C . ILE A 1 195 ? -11.302 -1.715 8.135 1.00 86.31 195 ILE A C 1
ATOM 1435 O O . ILE A 1 195 ? -11.472 -0.502 8.216 1.00 86.31 195 ILE A O 1
ATOM 1439 N N . THR A 1 196 ? -12.100 -2.581 8.751 1.00 86.56 196 THR A N 1
ATOM 1440 C CA . THR A 1 196 ? -13.201 -2.146 9.621 1.00 86.56 196 THR A CA 1
ATOM 1441 C C . THR A 1 196 ? -13.259 -2.977 10.892 1.00 86.56 196 THR A C 1
ATOM 1443 O O . THR A 1 196 ? -13.052 -4.189 10.853 1.00 86.56 196 THR A O 1
ATOM 1446 N N . LYS A 1 197 ? -13.604 -2.337 12.004 1.00 87.75 197 LYS A N 1
ATOM 1447 C CA . LYS A 1 197 ? -13.876 -2.948 13.299 1.00 87.75 197 LYS A CA 1
ATOM 1448 C C . LYS A 1 197 ? -15.238 -2.478 13.807 1.00 87.75 197 LYS A C 1
ATOM 1450 O O . LYS A 1 197 ? -15.525 -1.284 13.793 1.00 87.75 197 LYS A O 1
ATOM 1455 N N . GLY A 1 198 ? -16.061 -3.413 14.266 1.00 83.12 198 GLY A N 1
ATOM 1456 C CA . GLY A 1 198 ? -17.338 -3.142 14.915 1.00 83.12 198 GLY A CA 1
ATOM 1457 C C . GLY A 1 198 ? -17.191 -2.530 16.311 1.00 83.12 198 GLY A C 1
ATOM 1458 O O . GLY A 1 198 ? -16.092 -2.337 16.832 1.00 83.12 198 GLY A O 1
ATOM 1459 N N . SER A 1 199 ? -18.329 -2.223 16.929 1.00 82.25 199 SER A N 1
ATOM 1460 C CA . SER A 1 199 ? -18.367 -1.740 18.311 1.00 82.25 199 SER A CA 1
ATOM 1461 C C . SER A 1 199 ? -17.954 -2.837 19.292 1.00 82.25 199 SER A C 1
ATOM 1463 O O . SER A 1 199 ? -18.439 -3.963 19.203 1.00 82.25 199 SER A O 1
ATOM 1465 N N . ASN A 1 200 ? -17.144 -2.488 20.293 1.00 81.81 200 ASN A N 1
ATOM 1466 C CA . ASN A 1 200 ? -16.838 -3.368 21.421 1.00 81.81 200 ASN A CA 1
ATOM 1467 C C . ASN A 1 200 ? -18.048 -3.618 22.338 1.00 81.81 200 ASN A C 1
ATOM 1469 O O . ASN A 1 200 ? -17.998 -4.536 23.148 1.00 81.81 200 ASN A O 1
ATOM 1473 N N . LEU A 1 201 ? -19.107 -2.805 22.234 1.00 78.25 201 LEU A N 1
ATOM 1474 C CA . LEU A 1 201 ? -20.367 -2.995 22.964 1.00 78.25 201 LEU A CA 1
ATOM 1475 C C . LEU A 1 201 ? -21.375 -3.862 22.193 1.00 78.25 201 LEU A C 1
ATOM 1477 O O . LEU A 1 201 ? -22.455 -4.149 22.702 1.00 78.25 201 LEU A O 1
ATOM 1481 N N . GLY A 1 202 ? -21.059 -4.237 20.950 1.00 74.50 202 GLY A N 1
ATOM 1482 C CA . GLY A 1 202 ? -21.912 -5.106 20.150 1.00 74.50 202 GLY A CA 1
ATOM 1483 C C . GLY A 1 202 ? -21.906 -6.548 20.661 1.00 74.50 202 GLY A C 1
ATOM 1484 O O . GLY A 1 202 ? -20.963 -6.990 21.311 1.00 74.50 202 GLY A O 1
ATOM 1485 N N . LEU A 1 203 ? -22.938 -7.312 20.291 1.00 72.81 203 LEU A N 1
ATOM 1486 C CA . LEU A 1 203 ? -23.044 -8.747 20.596 1.00 72.81 203 LEU A CA 1
ATOM 1487 C C . LEU A 1 203 ? -21.881 -9.572 20.013 1.00 72.81 203 LEU A C 1
ATOM 1489 O O . LEU A 1 203 ? -21.638 -10.698 20.438 1.00 72.81 203 LEU A O 1
ATOM 1493 N N . THR A 1 204 ? -21.177 -9.050 19.005 1.00 80.81 204 THR A N 1
ATOM 1494 C CA . THR A 1 204 ? -20.046 -9.717 18.353 1.00 80.81 204 THR A CA 1
ATOM 1495 C C . THR A 1 204 ? -19.021 -8.686 17.880 1.00 80.81 204 THR A C 1
ATOM 1497 O O . THR A 1 204 ? -19.370 -7.716 17.208 1.00 80.81 204 THR A O 1
ATOM 1500 N N . ASP A 1 205 ? -17.744 -8.908 18.208 1.00 84.00 205 ASP A N 1
ATOM 1501 C CA . ASP A 1 205 ? -16.618 -8.076 17.761 1.00 84.00 205 ASP A CA 1
ATOM 1502 C C . ASP A 1 205 ? -16.252 -8.412 16.305 1.00 84.00 205 ASP A C 1
ATOM 1504 O O . ASP A 1 205 ? -15.355 -9.216 16.044 1.00 84.00 205 ASP A O 1
ATOM 1508 N N . CYS A 1 206 ? -16.992 -7.835 15.354 1.00 87.00 206 CYS A N 1
ATOM 1509 C CA . CYS A 1 206 ? -16.735 -8.012 13.926 1.00 87.00 206 CYS A CA 1
ATOM 1510 C C . CYS A 1 206 ? -15.482 -7.244 13.482 1.00 87.00 206 CYS A C 1
ATOM 1512 O O . CYS A 1 206 ? -15.342 -6.044 13.727 1.00 87.00 206 CYS A O 1
ATOM 1514 N N . ARG A 1 207 ? -14.600 -7.913 12.746 1.00 89.56 207 ARG A N 1
ATOM 1515 C CA . ARG A 1 207 ? -13.383 -7.353 12.154 1.00 89.56 207 ARG A CA 1
ATOM 1516 C C . ARG A 1 207 ? -13.321 -7.767 10.697 1.00 89.56 207 ARG A C 1
ATOM 1518 O O . ARG A 1 207 ? -13.457 -8.949 10.399 1.00 89.56 207 ARG A O 1
ATOM 1525 N N . ASN A 1 208 ? -13.076 -6.817 9.804 1.00 85.31 208 ASN A N 1
ATOM 1526 C CA . ASN A 1 208 ? -12.974 -7.087 8.376 1.00 85.31 208 ASN A CA 1
ATOM 1527 C C . ASN A 1 208 ? -11.749 -6.439 7.763 1.00 85.31 208 ASN A C 1
ATOM 1529 O O . ASN A 1 208 ? -11.355 -5.335 8.145 1.00 85.31 208 ASN A O 1
ATOM 1533 N N . VAL A 1 209 ? -11.200 -7.131 6.770 1.00 85.50 209 VAL A N 1
ATOM 1534 C CA . VAL A 1 209 ? -10.173 -6.616 5.873 1.00 85.50 209 VAL A CA 1
ATOM 1535 C C . VAL A 1 209 ? -10.552 -6.980 4.444 1.00 85.50 209 VAL A C 1
ATOM 1537 O O . VAL A 1 209 ? -10.751 -8.153 4.135 1.00 85.50 209 VAL A O 1
ATOM 1540 N N . GLN A 1 210 ? -10.621 -5.982 3.574 1.00 84.25 210 GLN A N 1
ATOM 1541 C CA . GLN A 1 210 ? -10.750 -6.139 2.133 1.00 84.25 210 GLN A CA 1
ATOM 1542 C C . GLN A 1 210 ? -9.457 -5.680 1.474 1.00 84.25 210 GLN A C 1
ATOM 1544 O O . GLN A 1 210 ? -9.075 -4.526 1.628 1.00 84.25 210 GLN A O 1
ATOM 1549 N N . THR A 1 211 ? -8.800 -6.560 0.728 1.00 77.50 211 THR A N 1
ATOM 1550 C CA . THR A 1 211 ? -7.545 -6.281 0.031 1.00 77.50 211 THR A CA 1
ATOM 1551 C C . THR A 1 211 ? -7.735 -6.456 -1.470 1.00 77.50 211 THR A C 1
ATOM 1553 O O . THR A 1 211 ? -8.138 -7.528 -1.921 1.00 77.50 211 THR A O 1
ATOM 1556 N N . SER A 1 212 ? -7.383 -5.431 -2.244 1.00 74.69 212 SER A N 1
ATOM 1557 C CA . SER A 1 212 ? -7.298 -5.478 -3.705 1.00 74.69 212 SER A CA 1
ATOM 1558 C C . SER A 1 212 ? -5.877 -5.143 -4.165 1.00 74.69 212 SER A C 1
ATOM 1560 O O . SER A 1 212 ? -5.218 -4.276 -3.586 1.00 74.69 212 SER A O 1
ATOM 1562 N N . VAL A 1 213 ? -5.389 -5.853 -5.185 1.00 64.44 213 VAL A N 1
ATOM 1563 C CA . VAL A 1 213 ? -4.105 -5.599 -5.847 1.00 64.44 213 VAL A CA 1
ATOM 1564 C C . VAL A 1 213 ? -4.334 -5.460 -7.345 1.00 64.44 213 VAL A C 1
ATOM 1566 O O . VAL A 1 213 ? -4.770 -6.397 -8.020 1.00 64.44 213 VAL A O 1
ATOM 1569 N N . LEU A 1 214 ? -3.976 -4.293 -7.865 1.00 73.19 214 LEU A N 1
ATOM 1570 C CA . LEU A 1 214 ? -4.059 -3.936 -9.271 1.00 73.19 214 LEU A CA 1
ATOM 1571 C C . LEU A 1 214 ? -2.661 -3.702 -9.830 1.00 73.19 214 LEU A C 1
ATOM 1573 O O . LEU A 1 214 ? -1.839 -3.015 -9.222 1.00 73.19 214 LEU A O 1
ATOM 1577 N N . LEU A 1 215 ? -2.406 -4.258 -11.007 1.00 66.56 215 LEU A N 1
ATOM 1578 C CA . LEU A 1 215 ? -1.197 -3.994 -11.771 1.00 66.56 215 LEU A CA 1
ATOM 1579 C C . LEU A 1 215 ? -1.558 -3.212 -13.021 1.00 66.56 215 LEU A C 1
ATOM 1581 O O . LEU A 1 215 ? -2.525 -3.549 -13.701 1.00 66.56 215 LEU A O 1
ATOM 1585 N N . ALA A 1 216 ? -0.761 -2.200 -13.331 1.00 67.81 216 ALA A N 1
ATOM 1586 C CA . ALA A 1 216 ? -0.905 -1.400 -14.535 1.00 67.81 216 ALA A CA 1
ATOM 1587 C C . ALA A 1 216 ? 0.441 -1.271 -15.249 1.00 67.81 216 ALA A C 1
ATOM 1589 O O . ALA A 1 216 ? 1.497 -1.241 -14.616 1.00 67.81 216 ALA A O 1
ATOM 1590 N N . GLY A 1 217 ? 0.402 -1.183 -16.572 1.00 64.62 217 GLY A N 1
ATOM 1591 C CA . GLY A 1 217 ? 1.567 -0.954 -17.413 1.00 64.62 217 GLY A CA 1
ATOM 1592 C C . GLY A 1 217 ? 1.212 -0.054 -18.587 1.00 64.62 217 GLY A C 1
ATOM 1593 O O . GLY A 1 217 ? 0.102 -0.104 -19.121 1.00 64.62 217 GLY A O 1
ATOM 1594 N N . GLY A 1 218 ? 2.150 0.793 -18.992 1.00 65.00 218 GLY A N 1
ATOM 1595 C CA . GLY A 1 218 ? 1.899 1.710 -20.093 1.00 65.00 218 GLY A CA 1
ATOM 1596 C C . GLY A 1 218 ? 3.094 2.563 -20.466 1.00 65.00 218 GLY A C 1
ATOM 1597 O O . GLY A 1 218 ? 4.232 2.279 -20.086 1.00 65.00 218 GLY A O 1
ATOM 1598 N N . VAL A 1 219 ? 2.822 3.634 -21.207 1.00 64.50 219 VAL A N 1
ATOM 1599 C CA . VAL A 1 219 ? 3.815 4.649 -21.566 1.00 64.50 219 VAL A CA 1
ATOM 1600 C C . VAL A 1 219 ? 3.485 5.932 -20.818 1.00 64.50 219 VAL A C 1
ATOM 1602 O O . VAL A 1 219 ? 2.370 6.445 -20.871 1.00 64.50 219 VAL A O 1
ATOM 1605 N N . GLY A 1 220 ? 4.465 6.424 -20.069 1.00 63.88 220 GLY A N 1
ATOM 1606 C CA . GLY A 1 220 ? 4.382 7.675 -19.341 1.00 63.88 220 GLY A CA 1
ATOM 1607 C C . GLY A 1 220 ? 5.168 8.750 -20.069 1.00 63.88 220 GLY A C 1
ATOM 1608 O O . GLY A 1 220 ? 6.272 8.504 -20.556 1.00 63.88 220 GLY A O 1
ATOM 1609 N N . VAL A 1 221 ? 4.611 9.953 -20.095 1.00 63.31 221 VAL A N 1
ATOM 1610 C CA . VAL A 1 221 ? 5.304 11.164 -20.524 1.00 63.31 221 VAL A CA 1
ATOM 1611 C C . VAL A 1 221 ? 5.439 12.067 -19.302 1.00 63.31 221 VAL A C 1
ATOM 1613 O O . VAL A 1 221 ? 4.479 12.271 -18.561 1.00 63.31 221 VAL A O 1
ATOM 1616 N N . ASN A 1 222 ? 6.643 12.573 -19.061 1.00 65.56 222 ASN A N 1
ATOM 1617 C CA . ASN A 1 222 ? 6.943 13.527 -18.007 1.00 65.56 222 ASN A CA 1
ATOM 1618 C C . ASN A 1 222 ? 7.497 14.793 -18.659 1.00 65.56 222 ASN A C 1
ATOM 1620 O O . ASN A 1 222 ? 8.647 14.816 -19.090 1.00 65.56 222 ASN A O 1
ATOM 1624 N N . VAL A 1 223 ? 6.660 15.821 -18.792 1.00 61.59 223 VAL A N 1
ATOM 1625 C CA . VAL A 1 223 ? 7.040 17.114 -19.375 1.00 61.59 223 VAL A CA 1
ATOM 1626 C C . VAL A 1 223 ? 6.681 18.214 -18.387 1.00 61.59 223 VAL A C 1
ATOM 1628 O O . VAL A 1 223 ? 5.531 18.352 -17.969 1.00 61.59 223 VAL A O 1
ATOM 1631 N N . SER A 1 224 ? 7.678 19.008 -18.007 1.00 62.94 224 SER A N 1
ATOM 1632 C CA . SER A 1 224 ? 7.500 20.162 -17.130 1.00 62.94 224 SER A CA 1
ATOM 1633 C C . SER A 1 224 ? 6.678 21.262 -17.818 1.00 62.94 224 SER A C 1
ATOM 1635 O O . SER A 1 224 ? 6.782 21.481 -19.027 1.00 62.94 224 SER A O 1
ATOM 1637 N N . ALA A 1 225 ? 5.866 21.988 -17.044 1.00 64.50 225 ALA A N 1
ATOM 1638 C CA . ALA A 1 225 ? 5.005 23.057 -17.561 1.00 64.50 225 ALA A CA 1
ATOM 1639 C C . ALA A 1 225 ? 5.738 24.132 -18.405 1.00 64.50 225 ALA A C 1
ATOM 1641 O O . ALA A 1 225 ? 5.182 24.538 -19.429 1.00 64.50 225 ALA A O 1
ATOM 1642 N N . PRO A 1 226 ? 6.975 24.563 -18.067 1.00 62.84 226 PRO A N 1
ATOM 1643 C CA . PRO A 1 226 ? 7.713 25.523 -18.889 1.00 62.84 226 PRO A CA 1
ATOM 1644 C C . PRO A 1 226 ? 8.039 24.961 -20.280 1.00 62.84 226 PRO A C 1
ATOM 1646 O O . PRO A 1 226 ? 7.776 25.608 -21.293 1.00 62.84 226 PRO A O 1
ATOM 1649 N N . VAL A 1 227 ? 8.532 23.721 -20.342 1.00 57.47 227 VAL A N 1
ATOM 1650 C CA . VAL A 1 227 ? 8.913 23.045 -21.594 1.00 57.47 227 VAL A CA 1
ATOM 1651 C C . VAL A 1 227 ? 7.685 22.740 -22.453 1.00 57.47 227 VAL A C 1
ATOM 1653 O O . VAL A 1 227 ? 7.737 22.880 -23.674 1.00 57.47 227 VAL A O 1
ATOM 1656 N N . LYS A 1 228 ? 6.546 22.438 -21.820 1.00 61.88 228 LYS A N 1
ATOM 1657 C CA . LYS A 1 228 ? 5.254 22.289 -22.497 1.00 61.88 228 LYS A CA 1
ATOM 1658 C C . LYS A 1 228 ? 4.875 23.535 -23.289 1.00 61.88 228 LYS A C 1
ATOM 1660 O O . LYS A 1 228 ? 4.541 23.430 -24.457 1.00 61.88 228 LYS A O 1
ATOM 1665 N N . SER A 1 229 ? 4.934 24.715 -22.674 1.00 60.94 229 SER A N 1
ATOM 1666 C CA . SER A 1 229 ? 4.501 25.950 -23.344 1.00 60.94 229 SER A CA 1
ATOM 1667 C C . SER A 1 229 ? 5.316 26.266 -24.604 1.00 60.94 229 SER A C 1
ATOM 1669 O O . SER A 1 229 ? 4.798 26.855 -25.552 1.00 60.94 229 SER A O 1
ATOM 1671 N N . VAL A 1 230 ? 6.580 25.836 -24.628 1.00 66.50 230 VAL A N 1
ATOM 1672 C CA . VAL A 1 230 ? 7.464 25.937 -25.792 1.00 66.50 230 VAL A CA 1
ATOM 1673 C C . VAL A 1 230 ? 7.102 24.882 -26.839 1.00 66.50 230 VAL A C 1
ATOM 1675 O O . VAL A 1 230 ? 6.935 25.217 -28.008 1.00 66.50 230 VAL A O 1
ATOM 1678 N N . LEU A 1 231 ? 6.922 23.624 -26.430 1.00 60.78 231 LEU A N 1
ATOM 1679 C CA . LEU A 1 231 ? 6.525 22.532 -27.322 1.00 60.78 231 LEU A CA 1
ATOM 1680 C C . LEU A 1 231 ? 5.147 22.757 -27.961 1.00 60.78 231 LEU A C 1
ATOM 1682 O O . LEU A 1 231 ? 5.011 22.536 -29.157 1.00 60.78 231 LEU A O 1
ATOM 1686 N N . ASP A 1 232 ? 4.165 23.256 -27.209 1.00 70.00 232 ASP A N 1
ATOM 1687 C CA . ASP A 1 232 ? 2.817 23.576 -27.697 1.00 70.00 232 ASP A CA 1
ATOM 1688 C C . ASP A 1 232 ? 2.860 24.666 -28.777 1.00 70.00 232 ASP A C 1
ATOM 1690 O O . ASP A 1 232 ? 2.133 24.598 -29.769 1.00 70.00 232 ASP A O 1
ATOM 1694 N N . LYS A 1 233 ? 3.754 25.653 -28.616 1.00 67.00 233 LYS A N 1
ATOM 1695 C CA . LYS A 1 233 ? 3.986 26.706 -29.614 1.00 67.00 233 LYS A CA 1
ATOM 1696 C C . LYS A 1 233 ? 4.671 26.183 -30.874 1.00 67.00 233 LYS A C 1
ATOM 1698 O O . LYS A 1 233 ? 4.327 26.625 -31.962 1.00 67.00 233 LYS A O 1
ATOM 1703 N N . ILE A 1 234 ? 5.634 25.272 -30.735 1.00 68.38 234 ILE A N 1
ATOM 1704 C CA . ILE A 1 234 ? 6.398 24.731 -31.870 1.00 68.38 234 ILE A CA 1
ATOM 1705 C C . ILE A 1 234 ? 5.575 23.702 -32.654 1.00 68.38 234 ILE A C 1
ATOM 1707 O O . ILE A 1 234 ? 5.606 23.692 -33.880 1.00 68.38 234 ILE A O 1
ATOM 1711 N N . LEU A 1 235 ? 4.837 22.837 -31.957 1.00 61.25 235 LEU A N 1
ATOM 1712 C CA . LEU A 1 235 ? 4.083 21.737 -32.562 1.00 61.25 235 LEU A CA 1
ATOM 1713 C C . LEU A 1 235 ? 2.677 22.147 -33.022 1.00 61.25 235 LEU A C 1
ATOM 1715 O O . LEU A 1 235 ? 1.985 21.330 -33.624 1.00 61.25 235 LEU A O 1
ATOM 1719 N N . GLY A 1 236 ? 2.227 23.372 -32.720 1.00 54.62 236 GLY A N 1
ATOM 1720 C CA . GLY A 1 236 ? 0.898 23.878 -33.097 1.00 54.62 236 GLY A CA 1
ATOM 1721 C C . GLY A 1 236 ? -0.278 23.089 -32.497 1.00 54.62 236 GLY A C 1
ATOM 1722 O O . GLY A 1 236 ? -1.426 23.278 -32.890 1.00 54.62 236 GLY A O 1
ATOM 1723 N N . LYS A 1 237 ? 0.007 22.189 -31.553 1.00 60.94 237 LYS A N 1
ATOM 1724 C CA . LYS A 1 237 ? -0.908 21.260 -30.884 1.00 60.94 237 LYS A CA 1
ATOM 1725 C C . LYS A 1 237 ? -0.479 21.169 -29.426 1.00 60.94 237 LYS A C 1
ATOM 1727 O O . LYS A 1 237 ? 0.717 21.107 -29.152 1.00 60.94 237 LYS A O 1
ATOM 1732 N N . SER A 1 238 ? -1.440 21.087 -28.501 1.00 53.62 238 SER A N 1
ATOM 1733 C CA . SER A 1 238 ? -1.093 20.860 -27.097 1.00 53.62 238 SER A CA 1
ATOM 1734 C C . SER A 1 238 ? -0.460 19.479 -26.925 1.00 53.62 238 SER A C 1
ATOM 1736 O O . SER A 1 238 ? -1.066 18.447 -27.231 1.00 53.62 238 SER A O 1
ATOM 1738 N N . VAL A 1 239 ? 0.782 19.468 -26.454 1.00 53.50 239 VAL A N 1
ATOM 1739 C CA . VAL A 1 239 ? 1.477 18.281 -25.989 1.00 53.50 239 VAL A CA 1
ATOM 1740 C C . VAL A 1 239 ? 0.795 17.831 -24.711 1.00 53.50 239 VAL A C 1
ATOM 1742 O O . VAL A 1 239 ? 0.696 18.556 -23.718 1.00 53.50 239 VAL A O 1
ATOM 1745 N N . ILE A 1 240 ? 0.284 16.609 -24.766 1.00 50.62 240 ILE A N 1
ATOM 1746 C CA . ILE A 1 240 ? -0.460 15.983 -23.687 1.00 50.62 240 ILE A CA 1
ATOM 1747 C C . ILE A 1 240 ? 0.449 15.892 -22.454 1.00 50.62 240 ILE A C 1
ATOM 1749 O O . ILE A 1 240 ? 1.463 15.200 -22.453 1.00 50.62 240 ILE A O 1
ATOM 1753 N N . THR A 1 241 ? 0.112 16.652 -21.411 1.00 47.62 241 THR A N 1
ATOM 1754 C CA . THR A 1 241 ? 1.018 16.894 -20.276 1.00 47.62 241 THR A CA 1
ATOM 1755 C C . THR A 1 241 ? 1.049 15.807 -19.217 1.00 47.62 241 THR A C 1
ATOM 1757 O O . THR A 1 241 ? 1.957 15.807 -18.391 1.00 47.62 241 THR A O 1
ATOM 1760 N N . LYS A 1 242 ? 0.030 14.955 -19.159 1.00 41.25 242 LYS A N 1
ATOM 1761 C CA . LYS A 1 242 ? -0.197 14.060 -18.019 1.00 41.25 242 LYS A CA 1
ATOM 1762 C C . LYS A 1 242 ? -1.038 12.834 -18.369 1.00 41.25 242 LYS A C 1
ATOM 1764 O O . LYS A 1 242 ? -1.505 12.175 -17.448 1.00 41.25 242 LYS A O 1
ATOM 1769 N N . ASP A 1 243 ? -1.208 12.501 -19.647 1.00 44.97 243 ASP A N 1
ATOM 1770 C CA . ASP A 1 243 ? -1.862 11.235 -19.966 1.00 44.97 243 ASP A CA 1
ATOM 1771 C C . ASP A 1 243 ? -0.799 10.155 -19.982 1.00 44.97 243 ASP A C 1
ATOM 1773 O O . ASP A 1 243 ? -0.052 9.939 -20.935 1.00 44.97 243 ASP A O 1
ATOM 1777 N N . GLU A 1 244 ? -0.721 9.501 -18.833 1.00 47.31 244 GLU A N 1
ATOM 1778 C CA . GLU A 1 244 ? -0.357 8.105 -18.779 1.00 47.31 244 GLU A CA 1
ATOM 1779 C C . GLU A 1 244 ? -1.304 7.390 -19.751 1.00 47.31 244 GLU A C 1
ATOM 1781 O O . GLU A 1 244 ? -2.498 7.258 -19.489 1.00 47.31 244 GLU A O 1
ATOM 1786 N N . HIS A 1 245 ? -0.806 6.986 -20.918 1.00 42.31 245 HIS A N 1
ATOM 1787 C CA . HIS A 1 245 ? -1.522 5.987 -21.693 1.00 42.31 245 HIS A CA 1
ATOM 1788 C C . HIS A 1 245 ? -1.288 4.669 -20.975 1.00 42.31 245 HIS A C 1
ATOM 1790 O O . HIS A 1 245 ? -0.271 3.994 -21.162 1.00 42.31 245 HIS A O 1
ATOM 1796 N N . GLU A 1 246 ? -2.213 4.374 -20.066 1.00 49.44 246 GLU A N 1
ATOM 1797 C CA . GLU A 1 246 ? -2.376 3.061 -19.477 1.00 49.44 246 GLU A CA 1
ATOM 1798 C C . GLU A 1 246 ? -2.773 2.118 -20.607 1.00 49.44 246 GLU A C 1
ATOM 1800 O O . GLU A 1 246 ? -3.904 2.111 -21.082 1.00 49.44 246 GLU A O 1
ATOM 1805 N N . VAL A 1 247 ? -1.786 1.379 -21.110 1.00 49.34 247 VAL A N 1
ATOM 1806 C CA . VAL A 1 247 ? -1.987 0.447 -22.221 1.00 49.34 247 VAL A CA 1
ATOM 1807 C C . VAL A 1 247 ? -2.737 -0.787 -21.714 1.00 49.34 247 VAL A C 1
ATOM 1809 O O . VAL A 1 247 ? -3.469 -1.419 -22.469 1.00 49.34 247 VAL A O 1
ATOM 1812 N N . THR A 1 248 ? -2.582 -1.139 -20.431 1.00 56.16 248 THR A N 1
ATOM 1813 C CA . THR A 1 248 ? -3.294 -2.244 -19.778 1.00 56.16 248 THR A CA 1
ATOM 1814 C C . THR A 1 248 ? -3.250 -2.095 -18.255 1.00 56.16 248 THR A C 1
ATOM 1816 O O . THR A 1 248 ? -2.176 -1.903 -17.680 1.00 56.16 248 THR A O 1
ATOM 1819 N N . SER A 1 249 ? -4.390 -2.294 -17.589 1.00 54.28 249 SER A N 1
ATOM 1820 C CA . SER A 1 249 ? -4.444 -2.694 -16.180 1.00 54.28 249 SER A CA 1
ATOM 1821 C C . SER A 1 249 ? -5.215 -3.988 -15.997 1.00 54.28 249 SER A C 1
ATOM 1823 O O . SER A 1 249 ? -6.116 -4.333 -16.761 1.00 54.28 249 SER A O 1
ATOM 1825 N N . LYS A 1 250 ? -4.827 -4.737 -14.968 1.00 57.06 250 LYS A N 1
ATOM 1826 C CA . LYS A 1 250 ? -5.509 -5.953 -14.550 1.00 57.06 250 LYS A CA 1
ATOM 1827 C C . LYS A 1 250 ? -5.573 -5.983 -13.032 1.00 57.06 250 LYS A C 1
ATOM 1829 O O . LYS A 1 250 ? -4.550 -5.871 -12.353 1.00 57.06 250 LYS A O 1
ATOM 1834 N N . GLU A 1 251 ? -6.777 -6.154 -12.501 1.00 58.25 251 GLU A N 1
ATOM 1835 C CA . GLU A 1 251 ? -6.959 -6.532 -11.104 1.00 58.25 251 GLU A CA 1
ATOM 1836 C C . GLU A 1 251 ? -6.574 -8.006 -10.966 1.00 58.25 251 GLU A C 1
ATOM 1838 O O . GLU A 1 251 ? -7.099 -8.870 -11.670 1.00 58.25 251 GLU A O 1
ATOM 1843 N N . VAL A 1 252 ? -5.588 -8.288 -10.118 1.00 59.19 252 VAL A N 1
ATOM 1844 C CA . VAL A 1 252 ? -4.983 -9.629 -10.036 1.00 59.19 252 VAL A CA 1
ATOM 1845 C C . VAL A 1 252 ? -5.298 -10.313 -8.714 1.00 59.19 252 VAL A C 1
ATOM 1847 O O . VAL A 1 252 ? -5.127 -11.523 -8.578 1.00 59.19 252 VAL A O 1
ATOM 1850 N N . PHE A 1 253 ? -5.792 -9.554 -7.740 1.00 63.38 253 PHE A N 1
ATOM 1851 C CA . PHE A 1 253 ? -6.197 -10.085 -6.455 1.00 63.38 253 PHE A CA 1
ATOM 1852 C C . PHE A 1 253 ? -7.285 -9.210 -5.848 1.00 63.38 253 PHE A C 1
ATOM 1854 O O . PHE A 1 253 ? -7.099 -8.005 -5.729 1.00 63.38 253 PHE A O 1
ATOM 1861 N N . ASN A 1 254 ? -8.381 -9.826 -5.418 1.00 75.94 254 ASN A N 1
ATOM 1862 C CA . ASN A 1 254 ? -9.428 -9.180 -4.639 1.00 75.94 254 ASN A CA 1
ATOM 1863 C C . ASN A 1 254 ? -9.944 -10.192 -3.616 1.00 75.94 254 ASN A C 1
ATOM 1865 O O . ASN A 1 254 ? -10.505 -11.225 -3.987 1.00 75.94 254 ASN A O 1
ATOM 1869 N N . ARG A 1 255 ? -9.682 -9.950 -2.331 1.00 75.56 255 ARG A N 1
ATOM 1870 C CA . ARG A 1 255 ? -10.164 -10.808 -1.245 1.00 75.56 255 ARG A CA 1
ATOM 1871 C C . ARG A 1 255 ? -10.694 -9.985 -0.089 1.00 75.56 255 ARG A C 1
ATOM 1873 O O . ARG A 1 255 ? -10.062 -9.032 0.350 1.00 75.56 255 ARG A O 1
ATOM 1880 N N . SER A 1 256 ? -11.814 -10.440 0.456 1.00 81.00 256 SER A N 1
ATOM 1881 C CA . SER A 1 256 ? -12.384 -9.959 1.709 1.00 81.00 256 SER A CA 1
ATOM 1882 C C . SER A 1 256 ? -12.293 -11.067 2.754 1.00 81.00 256 SER A C 1
ATOM 1884 O O . SER A 1 256 ? -12.509 -12.238 2.445 1.00 81.00 256 SER A O 1
ATOM 1886 N N . THR A 1 257 ? -11.906 -10.723 3.977 1.00 83.81 257 THR A N 1
ATOM 1887 C CA . THR A 1 257 ? -11.845 -11.647 5.114 1.00 83.81 257 THR A CA 1
ATOM 1888 C C . THR A 1 257 ? -12.521 -11.008 6.316 1.00 83.81 257 THR A C 1
ATOM 1890 O O . THR A 1 257 ? -12.248 -9.851 6.635 1.00 83.81 257 THR A O 1
ATOM 1893 N N . SER A 1 258 ? -13.367 -11.786 6.993 1.00 84.50 258 SER A N 1
ATOM 1894 C CA . SER A 1 258 ? -14.109 -11.374 8.186 1.00 84.50 258 SER A CA 1
ATOM 1895 C C . SER A 1 258 ? -13.787 -12.268 9.383 1.00 84.50 258 SER A C 1
ATOM 1897 O O . SER A 1 258 ? -13.487 -13.457 9.226 1.00 84.50 258 SER A O 1
ATOM 1899 N N . ARG A 1 259 ? -13.825 -11.698 10.588 1.00 86.25 259 ARG A N 1
ATOM 1900 C CA . ARG A 1 259 ? -13.678 -12.402 11.867 1.00 86.25 259 ARG A CA 1
ATOM 1901 C C . ARG A 1 259 ? -14.688 -11.862 12.891 1.00 86.25 259 ARG A C 1
ATOM 1903 O O . ARG A 1 259 ? -14.685 -10.655 13.108 1.00 86.25 259 ARG A O 1
ATOM 1910 N N . PRO A 1 260 ? -15.493 -12.717 13.554 1.00 85.50 260 PRO A N 1
ATOM 1911 C CA . PRO A 1 260 ? -15.728 -14.123 13.214 1.00 85.50 260 PRO A CA 1
ATOM 1912 C C . PRO A 1 260 ? -16.354 -14.259 11.817 1.00 85.50 260 PRO A C 1
ATOM 1914 O O . PRO A 1 260 ? -17.014 -13.340 11.339 1.00 85.50 260 PRO A O 1
ATOM 1917 N N . ASP A 1 261 ? -16.122 -15.395 11.152 1.00 84.38 261 ASP A N 1
ATOM 1918 C CA . ASP A 1 261 ? -16.622 -15.635 9.792 1.00 84.38 261 ASP A CA 1
ATOM 1919 C C . ASP A 1 261 ? -18.107 -16.028 9.812 1.00 84.38 261 ASP A C 1
ATOM 1921 O O . ASP A 1 261 ? -18.480 -17.183 9.617 1.00 84.38 261 ASP A O 1
ATOM 1925 N N . VAL A 1 262 ? -18.957 -15.051 10.121 1.00 84.12 262 VAL A N 1
ATOM 1926 C CA . VAL A 1 262 ? -20.415 -15.187 10.171 1.00 84.12 262 VAL A CA 1
ATOM 1927 C C . VAL A 1 262 ? -21.064 -14.171 9.232 1.00 84.12 262 VAL A C 1
ATOM 1929 O O . VAL A 1 262 ? -20.521 -13.077 9.064 1.00 84.12 262 VAL A O 1
ATOM 1932 N N . PRO A 1 263 ? -22.239 -14.470 8.646 1.00 82.81 263 PRO A N 1
ATOM 1933 C CA . PRO A 1 263 ? -22.903 -13.573 7.697 1.00 82.81 263 PRO A CA 1
ATOM 1934 C C . PRO A 1 263 ? -23.084 -12.142 8.214 1.00 82.81 263 PRO A C 1
ATOM 1936 O O . PRO A 1 263 ? -22.898 -11.198 7.459 1.00 82.81 263 PRO A O 1
ATOM 1939 N N . ALA A 1 264 ? -23.354 -11.979 9.512 1.00 80.25 264 ALA A N 1
ATOM 1940 C CA . ALA A 1 264 ? -23.521 -10.673 10.148 1.00 80.25 264 ALA A CA 1
ATOM 1941 C C . ALA A 1 264 ? -22.249 -9.801 10.154 1.00 80.25 264 ALA A C 1
ATOM 1943 O O . ALA A 1 264 ? -22.352 -8.585 10.286 1.00 80.25 264 ALA A O 1
ATOM 1944 N N . CYS A 1 265 ? -21.061 -10.403 10.029 1.00 81.12 265 CYS A N 1
ATOM 1945 C CA . CYS A 1 265 ? -19.792 -9.680 10.019 1.00 81.12 265 CYS A CA 1
ATOM 1946 C C . CYS A 1 265 ? -19.205 -9.506 8.613 1.00 81.12 265 CYS A C 1
ATOM 1948 O O . CYS A 1 265 ? -18.295 -8.698 8.467 1.00 81.12 265 CYS A O 1
ATOM 1950 N N . ARG A 1 266 ? -19.684 -10.224 7.588 1.00 79.62 266 ARG A N 1
ATOM 1951 C CA . ARG A 1 266 ? -19.123 -10.159 6.228 1.00 79.62 266 ARG A CA 1
ATOM 1952 C C . ARG A 1 266 ? -19.473 -8.829 5.554 1.00 79.62 266 ARG A C 1
ATOM 1954 O O . ARG A 1 266 ? -20.618 -8.392 5.592 1.00 79.62 266 ARG A O 1
ATOM 1961 N N . LEU A 1 267 ? -18.481 -8.204 4.916 1.00 67.69 267 LEU A N 1
ATOM 1962 C CA . LEU A 1 267 ? -18.701 -7.047 4.044 1.00 67.69 267 LEU A CA 1
ATOM 1963 C C . LEU A 1 267 ? -19.388 -7.527 2.757 1.00 67.69 267 LEU A C 1
ATOM 1965 O O . LEU A 1 267 ? -18.832 -8.385 2.067 1.00 67.69 267 LEU A O 1
ATOM 1969 N N . SER A 1 268 ? -20.592 -7.014 2.493 1.00 53.41 268 SER A N 1
ATOM 1970 C CA . SER A 1 268 ? -21.365 -7.232 1.261 1.00 53.41 268 SER A CA 1
ATOM 1971 C C . SER A 1 268 ? -20.860 -6.381 0.106 1.00 53.41 268 SER A C 1
ATOM 1973 O O . SER A 1 268 ? -20.626 -5.178 0.368 1.00 53.41 268 SER A O 1
#

pLDDT: mean 75.79, std 11.29, range [41.25, 91.75]

Radius of gyration: 21.44 Å; chains: 1; bounding box: 49×43×59 Å

Sequence (268 aa):
MTLYRRGSTALGVKANFEPTTGLKVGIDIQLSTENLRVKTDTPIENGIKPNASFSISGLKVASVKLTAGALNGLSDNKGARLEVPIELQQPVIIGGFPFTLSEKFKMIIKPAFSAKNSTLEAVGSWAFTGDLGYDGHSVRLPQVTVKQSMVDSIKGISVGANGFVLAFQARFAVLMGLPVAASGPYGAVTISNGITKGSNLGLTDCRNVQTSVLLAGGVGVNVSAPVKSVLDKILGKSVITKDEHEVTSKEVFNRSTSRPDVPACRLS

Secondary structure (DSSP, 8-state):
-EEE--SEEEEEEEEEEEEETTEEEEEEEEEEEEEEEEEEE---BTTB----EEEEEEEEEEEEEEEEEESSGGGGGTT--EEEEEEEEEEEEETTEEEEEEEEEEEEEEEEE-STTEEEEEEEEEEEES-EEE-SSSEE--EEEEEE-HHHH-B---SS-EEEEEEEEEEEEEEEEETTEEEEEEEEEEEEEEEEE--TTSSS--EEEEEEEEEEEEEEEEE-HHHHHHHHHHHSS---SS--EEEEEEEEEEEEEEES-SGGGS--

InterPro domains:
  IPR059446 Domain of unknown function DUF8402 [PF28444] (8-236)

Organism: NCBI:txid359158

Foldseek 3Di: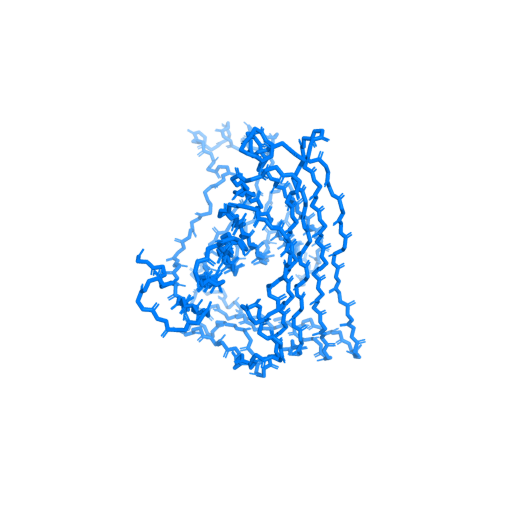
DKDWDAAKDKDWDWDWDQQDPFKIKTKIKIWIFHGWMKDWDWDQDPNDTQWTKIKIDGTFKIKMKMKMWGAAFQVSQVPPWDWDWDWDWDWDADPNFIKIKIKIKIKTKGKHGRFHGKMKIFMWMWTWADMAMGGRDDTDGTDIDTPDDRQVRIDMAGQAKIKMKMKMKIKIWIFTDDQQWTKGKMKMKIKIKIWMWGHPPDPDTKIKIKIWIKIWIAMFIAHHPVRQVVCCVVVVHRDDHGDGPRVDMDTDDIDMDMPPPDPVRGDD